Protein 8Q5O (pdb70)

B-factor: mean 135.82, std 22.59, range [65.18, 214.99]

Foldseek 3Di:
DPVCCVVPDPVRVVVVVVVVVVCCVVVCAPDPDPSQFSNQVVCVCVPQPWDADPCCPLAAGTAGPVRWGEHEEEEDLPDDFAKDPFRAPLVVVRGQWYKYFYANVHHTDWIKIAGSVVDVVAWDADPVVRTTIGTPDPDVVPDPNMDTD/DPPCCVVDDDVVVVVVVQVVVVVCVVVVCAVDSPDSLQSVQVSVCCVPQPWAADPPCPLQFGIAHPVGFTEHEWEEEAEVVNWQKTDFSLDCVVPSGAWYKYFYHYPVRDTPDIKTGGNVLCVVAWDADPVSNTIMHTDDPPSVVDPRMDD

Radius of gyration: 20.57 Å; Cα contacts (8 Å, |Δi|>4): 523; chains: 2; bounding box: 53×51×32 Å

InterPro domains:
  IPR054267 Domain of unknown function DUF6998 [PF22522] (44-143)

Organism: Escherichia coli (NCBI:txid562)

Secondary structure (DSSP, 8-state):
--GGGGTS-TTT--HHHHHHHHHHHTTS-SSSS-HHHHHHHHHHHHHHT-EE-S--TTS-SEE-TTS-EEE--EE-------BPPPB-SGGG---SEEEEEEE----EEEEEEEEHHHHHTT-EEETTTTEEE-B-SSGGGG-TTSEE-/-TTGGGGS-HHHHHHHHHHHHHHHHHTTS-SSSS-HHHHHHHHHHHHHHTEEE-S-TTSS--EEESSS-EEEEEEEE-------BPPPBSS-TT---SEEEEEEE-TTS-EEEEEEEEHHHHHTT-EEETTTTEEE-B-SSHHHH-TT-B-

Nearest PDB structures (foldseek):
  8q5o-assembly1_A  TM=1.007E+00  e=9.939E-33  Escherichia coli
  8q5o-assembly1_B  TM=9.758E-01  e=3.228E-24  Escherichia coli
  8rpx-assembly2_C  TM=9.194E-01  e=4.055E-14  Nitrolancea hollandica
  8rpx-assembly2_D  TM=9.164E-01  e=3.680E-13  Nitrolancea hollandica
  8q5n-assembly1_B  TM=8.910E-01  e=2.368E-13  Nitrolancea hollandica

Structure (mmCIF, N/CA/C/O backbone):
data_8Q5O
#
_entry.id   8Q5O
#
_cell.length_a   95.995
_cell.length_b   95.995
_cell.length_c   96.307
_cell.angle_alpha   90.000
_cell.angle_beta   90.000
_cell.angle_gamma   120.000
#
_symmetry.space_group_name_H-M   'P 32 2 1'
#
loop_
_entity.id
_entity.type
_entity.pdbx_description
1 polymer 'Restriction endonuclease (Eco15I)'
2 polymer "DNA (5'-D(*CP*TP*GP*(5CM)P*TP*GP*(5CM)P*TP*C)-3')"
3 polymer "DNA (5'-D(*GP*AP*GP*(5CM)P*AP*GP*(5CM)P*AP*G)-3')"
4 non-polymer 'CALCIUM ION'
5 water water
#
loop_
_atom_site.group_PDB
_atom_site.id
_atom_site.type_symbol
_atom_site.label_atom_id
_atom_site.label_alt_id
_atom_site.label_comp_id
_atom_site.label_asym_id
_atom_site.label_entity_id
_atom_site.label_seq_id
_atom_site.pdbx_PDB_ins_code
_atom_site.Cartn_x
_atom_site.Cartn_y
_atom_site.Cartn_z
_atom_site.occupancy
_atom_site.B_iso_or_equiv
_atom_site.auth_seq_id
_atom_site.auth_comp_id
_atom_site.auth_asym_id
_atom_site.auth_atom_id
_atom_site.pdbx_PDB_model_num
ATOM 1 N N . SER A 1 3 ? -31.511 42.842 10.819 1.000 199.087 8 SER A N 1
ATOM 2 C CA . SER A 1 3 ? -32.623 43.093 11.780 1.000 193.931 8 SER A CA 1
ATOM 3 C C . SER A 1 3 ? -33.967 42.952 11.065 1.000 194.370 8 SER A C 1
ATOM 4 O O . SER A 1 3 ? -34.177 43.529 9.993 1.000 196.494 8 SER A O 1
ATOM 7 N N . TYR A 1 4 ? -34.860 42.165 11.678 0.000 109.380 9 TYR A N 1
ATOM 8 C CA . TYR A 1 4 ? -36.166 41.888 11.104 0.000 104.660 9 TYR A CA 1
ATOM 9 C C . TYR A 1 4 ? -37.248 42.711 11.799 1.000 164.862 9 TYR A C 1
ATOM 10 O O . TYR A 1 4 ? -38.418 42.347 11.735 1.000 154.583 9 TYR A O 1
ATOM 12 N N . ASP A 1 5 ? -36.859 43.810 12.479 1.000 167.133 10 ASP A N 1
ATOM 13 C CA . ASP A 1 5 ? -37.789 44.572 13.300 1.000 163.640 10 ASP A CA 1
ATOM 14 C C . ASP A 1 5 ? -38.485 45.664 12.477 1.000 163.020 10 ASP A C 1
ATOM 15 O O . ASP A 1 5 ? -39.389 46.336 12.969 1.000 167.600 10 ASP A O 1
ATOM 20 N N . TRP A 1 6 ? -38.076 45.857 11.223 1.000 166.699 11 TRP A N 1
ATOM 21 C CA . TRP A 1 6 ? -38.713 46.825 10.334 1.000 167.798 11 TRP A CA 1
ATOM 22 C C . TRP A 1 6 ? -40.076 46.344 9.830 1.000 154.249 11 TRP A C 1
ATOM 23 O O . TRP A 1 6 ? -40.838 47.127 9.282 1.000 148.580 11 TRP A O 1
ATOM 34 N N . LEU A 1 7 ? -40.383 45.058 9.986 1.000 146.884 12 LEU A N 1
ATOM 35 C CA . LEU A 1 7 ? -41.647 44.522 9.506 1.000 147.423 12 LEU A CA 1
ATOM 36 C C . LEU A 1 7 ? -42.819 44.813 10.449 1.000 151.294 12 LEU A C 1
ATOM 37 O O . LEU A 1 7 ? -43.951 44.496 10.091 1.000 155.086 12 LEU A O 1
ATOM 42 N N . ASN A 1 8 ? -42.573 45.356 11.652 1.000 153.145 13 ASN A N 1
ATOM 43 C CA . ASN A 1 8 ? -43.655 45.843 12.495 1.000 153.566 13 ASN A CA 1
ATOM 44 C C . ASN A 1 8 ? -44.321 47.064 11.870 1.000 150.018 13 ASN A C 1
ATOM 45 O O . ASN A 1 8 ? -45.453 47.382 12.22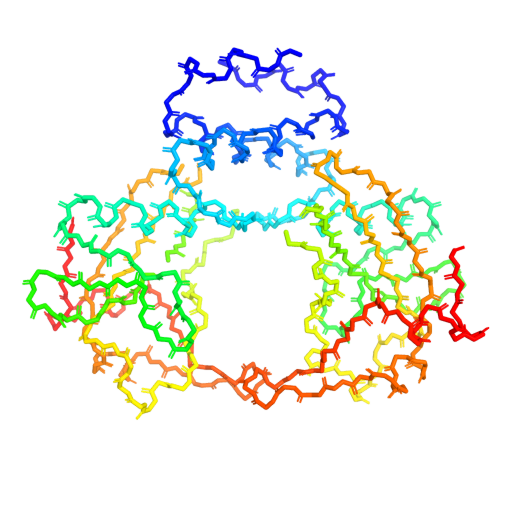5 1.000 150.274 13 ASN A O 1
ATOM 50 N N . ALA A 1 9 ? -43.608 47.751 10.966 1.000 152.029 14 ALA A N 1
ATOM 51 C CA . ALA A 1 9 ? -44.113 48.955 10.324 1.000 149.028 14 ALA A CA 1
ATOM 52 C C . ALA A 1 9 ? -45.107 48.595 9.225 1.000 149.305 14 ALA A C 1
ATOM 53 O O . ALA A 1 9 ? -46.083 49.313 9.014 1.000 149.936 14 ALA A O 1
ATOM 55 N N . LEU A 1 10 ? -44.870 47.478 8.528 1.000 150.747 15 LEU A N 1
ATOM 56 C CA . LEU A 1 10 ? -45.795 47.038 7.494 1.000 151.983 15 LEU A CA 1
ATOM 57 C C . LEU A 1 10 ? -47.053 46.485 8.156 1.000 145.199 15 LEU A C 1
ATOM 58 O O . LEU A 1 10 ? -46.985 45.820 9.178 1.000 155.984 15 LEU A O 1
ATOM 63 N N . ASN A 1 11 ? -48.173 46.718 7.483 1.000 138.445 16 ASN A N 1
ATOM 64 C CA . ASN A 1 11 ? -49.457 46.198 7.989 1.000 135.538 16 ASN A CA 1
ATOM 65 C C . ASN A 1 11 ? -49.606 44.730 7.598 1.000 138.324 16 ASN A C 1
ATOM 66 O O . ASN A 1 11 ? -48.658 44.164 7.027 1.000 134.741 16 ASN A O 1
ATOM 71 N N . ASN A 1 12 ? -50.772 44.164 7.870 1.000 131.191 17 ASN A N 1
ATOM 72 C CA . ASN A 1 12 ? -51.052 42.766 7.587 1.000 136.165 17 ASN A CA 1
ATOM 73 C C . ASN A 1 12 ? -51.007 42.502 6.081 1.000 132.844 17 ASN A C 1
ATOM 74 O O . ASN A 1 12 ? -50.407 41.515 5.668 1.000 130.678 17 ASN A O 1
ATOM 79 N N . LEU A 1 13 ? -51.633 43.373 5.272 1.000 136.229 18 LEU A N 1
ATOM 80 C CA . LEU A 1 13 ? -51.639 43.195 3.819 1.000 134.525 18 LEU A CA 1
ATOM 81 C C . LEU A 1 13 ? -50.221 43.188 3.259 1.000 132.738 18 LEU A C 1
ATOM 82 O O . LEU A 1 13 ? -49.880 42.331 2.441 1.000 133.573 18 LEU A O 1
ATOM 87 N N . GLU A 1 14 ? -49.413 44.157 3.701 1.000 132.878 19 GLU A N 1
ATOM 88 C CA . GLU A 1 14 ? -48.076 44.325 3.160 1.000 135.619 19 GLU A CA 1
ATOM 89 C C . GLU A 1 14 ? -47.181 43.155 3.564 1.000 136.531 19 GLU A C 1
ATOM 90 O O . GLU A 1 14 ? -46.343 42.725 2.767 1.000 149.782 19 GLU A O 1
ATOM 96 N N . LEU A 1 15 ? -47.366 42.636 4.786 1.000 129.410 20 LEU A N 1
ATOM 97 C CA . LEU A 1 15 ? -46.576 41.513 5.259 1.000 125.717 20 LEU A CA 1
ATOM 98 C C . LEU A 1 15 ? -46.890 40.286 4.408 1.000 123.013 20 LEU A C 1
ATOM 99 O O . LEU A 1 15 ? -45.983 39.590 3.960 1.000 125.570 20 LEU A O 1
ATOM 104 N N . SER A 1 17 ? -48.228 40.234 1.392 1.000 123.290 22 SER A N 1
ATOM 105 C CA . SER A 1 17 ? -47.865 40.473 0.004 1.000 124.078 22 SER A CA 1
ATOM 106 C C . SER A 1 17 ? -46.368 40.246 -0.178 1.000 128.934 22 SER A C 1
ATOM 107 O O . SER A 1 17 ? -45.945 39.632 -1.146 1.000 133.316 22 SER A O 1
ATOM 110 N N . LEU A 1 18 ? -45.570 40.576 0.828 1.000 135.911 23 LEU A N 1
ATOM 111 C CA . LEU A 1 18 ? -44.100 40.400 0.705 1.000 133.626 23 LEU A CA 1
ATOM 112 C C . LEU A 1 18 ? -43.734 38.911 0.725 1.000 130.919 23 LEU A C 1
ATOM 113 O O . LEU A 1 18 ? -42.716 38.547 0.111 1.000 125.254 23 LEU A O 1
ATOM 118 N N . HIS A 1 19 ? -44.526 38.099 1.428 1.000 132.487 24 HIS A N 1
ATOM 119 C CA . HIS A 1 19 ? -44.250 36.640 1.539 1.000 130.045 24 HIS A CA 1
ATOM 120 C C . HIS A 1 19 ? -44.541 36.019 0.180 1.000 124.334 24 HIS A C 1
ATOM 121 O O . HIS A 1 19 ? -43.810 35.110 -0.239 1.000 120.339 24 HIS A O 1
ATOM 128 N N . SER A 1 20 ? -45.592 36.505 -0.474 1.000 125.627 25 SER A N 1
ATOM 129 C CA . SER A 1 20 ? -45.893 36.047 -1.852 1.000 122.813 25 SER A CA 1
ATOM 130 C C . SER A 1 20 ? -44.707 36.410 -2.738 1.000 120.002 25 SER A C 1
ATOM 131 O O . SER A 1 20 ? -44.322 35.581 -3.555 1.000 118.621 25 SER A O 1
ATOM 134 N N . GLU A 1 21 ? -44.176 37.622 -2.584 1.000 126.020 26 GLU A N 1
ATOM 135 C CA . GLU A 1 21 ? -43.059 38.079 -3.448 1.000 129.453 26 GLU A CA 1
ATOM 136 C C . GLU A 1 21 ? -41.844 37.178 -3.214 1.000 136.106 26 GLU A C 1
ATOM 137 O O . GLU A 1 21 ? -41.124 36.893 -4.176 1.000 152.908 26 GLU A O 1
ATOM 143 N N . ILE A 1 22 ? -41.623 36.751 -1.976 1.000 132.387 27 ILE A N 1
ATOM 144 C CA . ILE A 1 22 ? -40.406 35.951 -1.701 1.000 134.859 27 ILE A CA 1
ATOM 145 C C . ILE A 1 22 ? -40.589 34.610 -2.398 1.000 127.227 27 ILE A C 1
ATOM 146 O O . ILE A 1 22 ? -39.608 34.078 -2.902 1.000 122.171 27 ILE A O 1
ATOM 148 N N . LEU A 1 23 ? -41.815 34.097 -2.374 1.000 130.064 28 LEU A N 1
ATOM 149 C CA . LEU A 1 23 ? -42.103 32.802 -3.034 1.000 125.988 28 LEU A CA 1
ATOM 150 C C . LEU A 1 23 ? -41.829 32.995 -4.523 1.000 125.770 28 LEU A C 1
ATOM 151 O O . LEU A 1 23 ? -41.175 32.121 -5.114 1.000 124.901 28 LEU A O 1
ATOM 156 N N . THR A 1 24 ? -42.260 34.132 -5.074 1.000 132.434 29 THR A N 1
ATOM 157 C CA . THR A 1 24 ? -42.019 34.437 -6.507 1.000 132.761 29 THR A CA 1
ATOM 158 C C . THR A 1 24 ? -40.516 34.378 -6.785 1.000 131.878 29 THR A C 1
ATOM 159 O O . THR A 1 24 ? -40.123 33.720 -7.7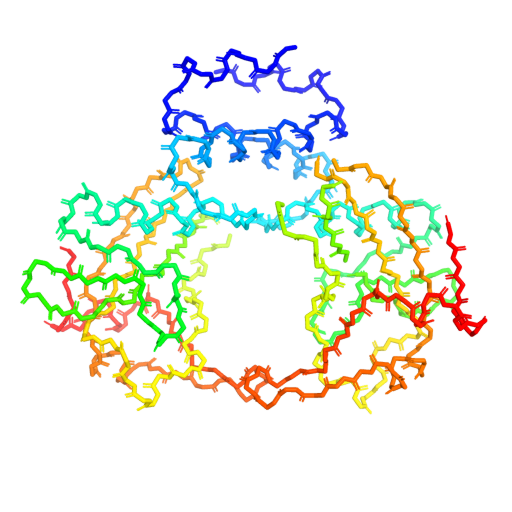59 1.000 123.445 29 THR A O 1
ATOM 163 N N . GLN A 1 25 ? -39.710 35.016 -5.936 1.000 135.278 30 GLN A N 1
ATOM 164 C CA . GLN A 1 25 ? -38.240 35.031 -6.139 1.000 132.844 30 GLN A CA 1
ATOM 165 C C . GLN A 1 25 ? -37.704 33.600 -6.082 1.000 126.895 30 GLN A C 1
ATOM 166 O O . GLN A 1 25 ? -36.965 33.208 -6.997 1.000 129.855 30 GLN A O 1
ATOM 172 N N . LEU A 1 26 ? -38.073 32.851 -5.048 1.000 127.195 31 LEU A N 1
ATOM 173 C CA . LEU A 1 26 ? -37.512 31.490 -4.883 1.000 124.656 31 LEU A CA 1
ATOM 174 C C . LEU A 1 26 ? -37.910 30.652 -6.094 1.000 122.143 31 LEU A C 1
ATOM 175 O O . LEU A 1 26 ? -37.075 29.864 -6.556 1.000 118.723 31 LEU A O 1
ATOM 180 N N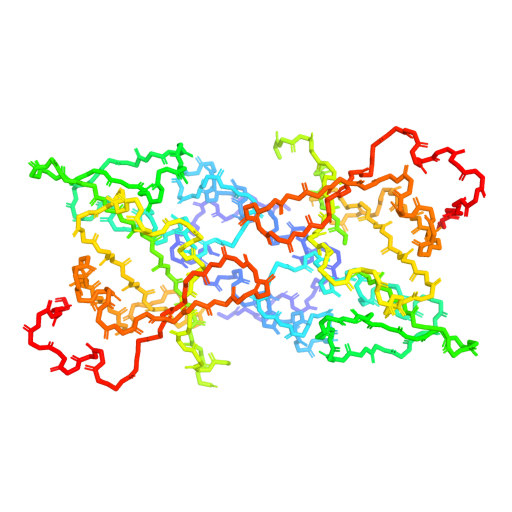 . ARG A 1 27 ? -39.157 30.787 -6.541 1.000 118.173 32 ARG A N 1
ATOM 181 C CA . ARG A 1 27 ? -39.585 30.073 -7.725 1.000 118.494 32 ARG A CA 1
ATOM 182 C C . ARG A 1 27 ? -38.683 30.458 -8.895 1.000 117.947 32 ARG A C 1
ATOM 183 O O . ARG A 1 27 ? -38.119 29.591 -9.557 1.000 118.094 32 ARG A O 1
ATOM 185 N N . SER A 1 28 ? -38.525 31.761 -9.128 1.000 117.751 33 SER A N 1
ATOM 186 C CA . SER A 1 28 ? -37.801 32.240 -10.295 1.000 120.337 33 SER A CA 1
ATOM 187 C C . SER A 1 28 ? -36.331 31.839 -10.234 1.000 124.111 33 SER A C 1
ATOM 188 O O . SER A 1 28 ? -35.655 31.829 -11.276 1.000 119.761 33 SER A O 1
ATOM 191 N N . ARG A 1 29 ? -35.842 31.511 -9.033 1.000 122.814 34 ARG A N 1
ATOM 192 C CA . ARG A 1 29 ? -34.459 31.071 -8.883 1.000 122.550 34 ARG A CA 1
ATOM 193 C C . ARG A 1 29 ? -34.346 29.554 -9.071 1.000 119.990 34 ARG A C 1
ATOM 194 O O . ARG A 1 29 ? -33.247 29.032 -9.061 1.000 119.283 34 ARG A O 1
ATOM 202 N N . GLY A 1 30 ? -35.466 28.828 -9.154 1.000 122.065 35 GLY A N 1
ATOM 203 C CA . GLY A 1 30 ? -35.423 27.375 -9.230 1.000 124.436 35 GLY A CA 1
ATOM 204 C C . GLY A 1 30 ? -35.572 26.644 -7.885 1.000 123.745 35 GLY A C 1
ATOM 205 O O . GLY A 1 30 ? -35.624 25.421 -7.854 1.000 124.383 35 GLY A O 1
ATOM 206 N N . VAL A 1 31 ? -35.656 27.359 -6.774 1.000 128.748 36 VAL A N 1
ATOM 207 C CA . VAL A 1 31 ? -35.580 26.716 -5.464 1.000 133.744 36 VAL A CA 1
ATOM 208 C C . VAL A 1 31 ? -36.868 25.959 -5.167 1.000 130.768 36 VAL A C 1
ATOM 209 O O . VAL A 1 31 ? -36.829 24.832 -4.673 1.000 125.258 36 VAL A O 1
ATOM 213 N N . ILE A 1 32 ? -38.003 26.571 -5.533 1.000 129.036 37 ILE A N 1
ATOM 214 C CA . ILE A 1 32 ? -39.310 25.960 -5.327 1.000 119.808 37 ILE A CA 1
ATOM 215 C C . ILE A 1 32 ? -40.039 25.924 -6.661 1.000 120.923 37 ILE A C 1
ATOM 216 O O . ILE A 1 32 ? -39.902 26.850 -7.452 1.000 127.638 37 ILE A O 1
ATOM 221 N N . ARG A 1 33 ? -40.846 24.881 -6.885 1.000 123.064 38 ARG A N 1
ATOM 222 C CA . ARG A 1 33 ? -41.714 24.790 -8.047 1.000 122.418 38 ARG A CA 1
ATOM 223 C C . ARG A 1 33 ? -43.094 25.330 -7.696 1.000 119.975 38 ARG A C 1
ATOM 224 O O . ARG A 1 33 ? -43.566 26.300 -8.254 1.000 129.453 38 ARG A O 1
ATOM 232 N N . THR A 1 34 ? -43.719 24.734 -6.693 1.000 118.738 39 THR A N 1
ATOM 233 C CA . THR A 1 34 ? -45.107 24.991 -6.347 1.000 112.877 39 THR A CA 1
ATOM 234 C C . THR A 1 34 ? -45.211 26.146 -5.353 1.000 116.957 39 THR A C 1
ATOM 235 O O . THR A 1 34 ? -44.250 26.479 -4.655 1.000 122.311 39 THR A O 1
ATOM 239 N N . LYS A 1 35 ? -46.440 26.662 -5.211 1.000 117.792 40 LYS A N 1
ATOM 240 C CA . LYS A 1 35 ? -46.805 27.689 -4.247 1.000 112.623 40 LYS A CA 1
ATOM 241 C C . LYS A 1 35 ? -47.247 27.081 -2.903 1.000 121.161 40 LYS A C 1
ATOM 242 O O . LYS A 1 35 ? -48.157 27.565 -2.218 1.000 115.462 40 LYS A O 1
ATOM 244 N N . ASN A 1 36 ? -46.539 26.041 -2.490 1.000 117.020 41 ASN A N 1
ATOM 245 C CA . ASN A 1 36 ? -46.896 25.270 -1.319 1.000 112.550 41 ASN A CA 1
ATOM 246 C C . ASN A 1 36 ? -46.058 25.765 -0.152 1.000 125.032 41 ASN A C 1
ATOM 247 O O . ASN A 1 36 ? -45.521 26.885 -0.185 1.000 123.965 41 ASN A O 1
ATOM 252 N N . ASN A 1 37 ? -45.964 24.922 0.889 1.000 125.031 42 ASN A N 1
ATOM 253 C CA . ASN A 1 37 ? -45.065 25.186 1.999 1.000 122.925 42 ASN A CA 1
ATOM 254 C C . ASN A 1 37 ? -43.631 25.151 1.483 1.000 114.368 42 ASN A C 1
ATOM 255 O O . ASN A 1 37 ? -43.201 24.120 1.007 1.000 113.108 42 ASN A O 1
ATOM 257 N N . PRO A 1 38 ? -42.860 26.256 1.605 1.000 112.839 43 PRO A N 1
ATOM 258 C CA . PRO A 1 38 ? -41.537 26.344 1.012 1.000 115.928 43 PRO A CA 1
ATOM 259 C C . PRO A 1 38 ? -40.514 25.327 1.506 1.000 125.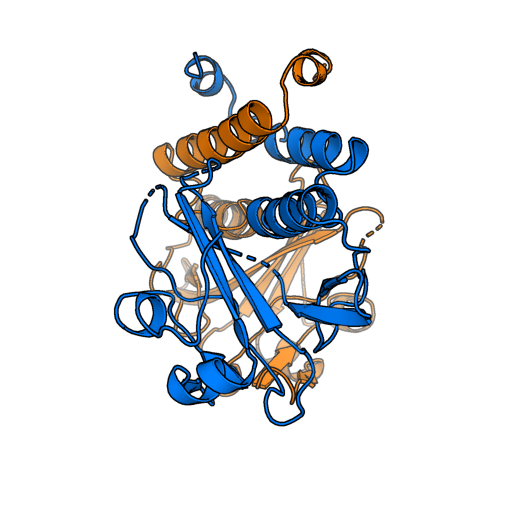732 43 PRO A C 1
ATOM 260 O O . PRO A 1 38 ? -39.563 25.060 0.768 1.000 128.630 43 PRO A O 1
ATOM 264 N N . VAL A 1 39 ? -40.718 24.743 2.707 1.000 117.747 44 VAL A N 1
ATOM 265 C CA . VAL A 1 39 ? -39.821 23.716 3.224 1.000 118.810 44 VAL A CA 1
ATOM 266 C C . VAL A 1 39 ? -39.788 22.485 2.289 1.000 116.763 44 VAL A C 1
ATOM 267 O O . VAL A 1 39 ? -38.750 21.861 2.101 1.000 114.498 44 VAL A O 1
ATOM 271 N N . GLY A 1 40 ? -40.936 22.063 1.762 1.000 111.206 45 GLY A N 1
ATOM 272 C CA . GLY A 1 40 ? -41.014 20.795 1.042 1.000 115.175 45 GLY A CA 1
ATOM 273 C C . GLY A 1 40 ? -40.215 20.802 -0.266 1.000 110.384 45 GLY A C 1
ATOM 274 O O . GLY A 1 40 ? -39.470 19.861 -0.561 1.000 105.417 45 GLY A O 1
ATOM 275 N N . ASP A 1 41 ? -40.345 21.893 -1.025 1.000 109.368 46 ASP A N 1
ATOM 276 C CA . ASP A 1 41 ? -39.642 22.013 -2.329 1.000 112.850 46 ASP A CA 1
ATOM 277 C C . ASP A 1 41 ? -38.160 22.304 -2.093 1.000 117.705 46 ASP A C 1
ATOM 278 O O . ASP A 1 41 ? -37.342 21.800 -2.865 1.000 114.581 46 ASP A O 1
ATOM 283 N N . TYR A 1 42 ? -37.842 23.055 -1.043 1.000 116.966 47 TYR A N 1
ATOM 284 C CA . TYR A 1 42 ? -36.436 23.297 -0.769 1.000 121.487 47 TYR A CA 1
ATOM 285 C C . TYR A 1 42 ? -35.734 21.991 -0.403 1.000 126.876 47 TYR A C 1
ATOM 286 O O . TYR A 1 42 ? -34.568 21.783 -0.758 1.000 128.904 47 TYR A O 1
ATOM 295 N N . ALA A 1 43 ? -36.455 21.092 0.271 1.000 126.756 48 ALA A N 1
ATOM 296 C CA . ALA A 1 43 ? -35.898 19.783 0.578 1.000 133.898 48 ALA A CA 1
ATOM 297 C C . ALA A 1 43 ? -35.552 19.040 -0.722 1.000 126.328 48 ALA A C 1
ATOM 298 O O . ALA A 1 43 ? -34.430 18.589 -0.910 1.000 128.802 48 ALA A O 1
ATOM 300 N N . GLU A 1 44 ? -36.524 18.891 -1.616 1.000 130.474 49 GLU A N 1
ATOM 301 C CA . GLU A 1 44 ? -36.273 18.337 -2.951 1.000 134.785 49 GLU A CA 1
ATOM 302 C C . GLU A 1 44 ? -35.077 19.020 -3.615 1.000 128.410 49 GLU A C 1
ATOM 303 O O . GLU A 1 44 ? -34.231 18.344 -4.184 1.000 142.173 49 GLU A O 1
ATOM 309 N N . TRP A 1 45 ? -35.017 20.348 -3.542 1.000 124.431 50 TRP A N 1
ATOM 310 C CA . TRP A 1 45 ? -33.976 21.137 -4.187 1.000 128.709 50 TRP A CA 1
ATOM 311 C C . TRP A 1 45 ? -32.605 20.794 -3.610 1.000 138.101 50 TRP A C 1
ATOM 312 O O . TRP A 1 45 ? -31.671 20.540 -4.367 1.000 147.312 50 TRP A O 1
ATOM 323 N N . LEU A 1 46 ? -32.492 20.726 -2.280 1.000 129.527 51 LEU A N 1
ATOM 324 C CA . LEU A 1 46 ? -31.207 20.463 -1.664 1.000 130.947 51 LEU A CA 1
ATOM 325 C C . LEU A 1 46 ? -30.765 19.035 -1.962 1.000 130.652 51 LEU A C 1
ATOM 326 O O . LEU A 1 46 ? -29.625 18.824 -2.367 1.000 135.638 51 LEU A O 1
ATOM 328 N N . VAL A 1 47 ? -31.661 18.052 -1.772 1.000 130.932 52 VAL A N 1
ATOM 329 C CA . VAL A 1 47 ? -31.298 16.657 -1.973 1.000 129.326 52 VAL A CA 1
ATOM 330 C C . VAL A 1 47 ? -30.910 16.420 -3.442 1.000 131.308 52 VAL A C 1
ATOM 331 O O . VAL A 1 47 ? -30.004 15.645 -3.733 1.000 128.093 52 VAL A O 1
ATOM 335 N N . SER A 1 48 ? -31.616 17.064 -4.379 1.000 125.460 53 SER A N 1
ATOM 336 C CA . SER A 1 48 ? -31.421 16.818 -5.799 1.000 128.752 53 SER A CA 1
ATOM 337 C C . SER A 1 48 ? -30.025 17.253 -6.237 1.000 130.575 53 SER A C 1
ATOM 338 O O . SER A 1 48 ? -29.257 16.448 -6.749 1.000 138.585 53 SER A O 1
ATOM 341 N N . ASN A 1 49 ? -29.671 18.502 -5.941 1.000 133.596 54 ASN A N 1
ATOM 342 C CA . ASN A 1 49 ? -28.380 19.040 -6.337 1.000 143.658 54 ASN A CA 1
ATOM 343 C C . ASN A 1 49 ? -27.232 18.358 -5.589 1.000 155.838 54 ASN A C 1
ATOM 344 O O . ASN A 1 49 ? -26.147 18.197 -6.149 1.000 175.374 54 ASN A O 1
ATOM 349 N N . ALA A 1 50 ? -27.456 17.963 -4.328 1.000 155.539 55 ALA A N 1
ATOM 350 C CA . ALA A 1 50 ? -26.367 17.474 -3.491 1.000 159.741 55 ALA A CA 1
ATOM 351 C C . ALA A 1 50 ? -25.830 16.145 -4.028 1.000 153.823 55 ALA A C 1
ATOM 352 O O . ALA A 1 50 ? -24.667 16.062 -4.428 1.000 153.952 55 ALA A O 1
ATOM 354 N N . LEU A 1 51 ? -26.679 15.110 -4.060 1.000 145.291 56 LEU A N 1
ATOM 355 C CA . LEU A 1 51 ? -26.227 13.773 -4.413 1.000 145.320 56 LEU A CA 1
ATOM 356 C C . LEU A 1 51 ? -26.620 13.404 -5.844 1.000 141.935 56 LEU A C 1
ATOM 357 O O . LEU A 1 51 ? -26.603 12.234 -6.211 1.000 141.912 56 LEU A O 1
ATOM 362 N N . GLY A 1 52 ? -26.900 14.420 -6.666 1.000 142.008 57 GLY A N 1
ATOM 363 C CA . GLY A 1 52 ? -27.035 14.234 -8.098 1.000 143.764 57 GLY A CA 1
ATOM 364 C C . GLY A 1 52 ? -28.266 13.395 -8.430 1.000 145.242 57 GLY A C 1
ATOM 365 O O . GLY A 1 52 ? -28.182 12.187 -8.672 1.000 144.706 57 GLY A O 1
ATOM 366 N N . MET A 1 53 ? -29.424 14.062 -8.438 1.000 146.197 58 MET A N 1
ATOM 367 C CA . MET A 1 53 ? -30.685 13.375 -8.645 1.000 143.028 58 MET A CA 1
ATOM 368 C C . MET A 1 53 ? -31.528 14.204 -9.596 1.000 134.239 58 MET A C 1
ATOM 369 O O . MET A 1 53 ? -31.569 15.425 -9.486 1.000 131.135 58 MET A O 1
ATOM 374 N N . THR A 1 54 ? -32.182 13.505 -10.526 1.000 128.014 59 THR A N 1
ATOM 375 C CA . THR A 1 54 ? -33.099 14.162 -11.435 1.000 124.950 59 THR A CA 1
ATOM 376 C C . THR A 1 54 ? -34.459 14.138 -10.744 1.000 121.626 59 THR A C 1
ATOM 377 O O . THR A 1 54 ? -35.032 13.086 -10.481 1.000 119.662 59 THR A O 1
ATOM 379 N N . LEU A 1 55 ? -34.979 15.326 -10.466 1.000 115.490 60 LEU A N 1
ATOM 380 C CA . LEU A 1 55 ? -36.265 15.446 -9.829 1.000 123.833 60 LEU A CA 1
ATOM 381 C C . LEU A 1 55 ? -37.372 14.876 -10.701 1.000 132.740 60 LEU A C 1
ATOM 382 O O . LEU A 1 55 ? -37.263 14.815 -11.929 1.000 144.052 60 LEU A O 1
ATOM 387 N N . LEU A 1 56 ? -38.515 14.577 -10.084 1.000 139.048 61 LEU A N 1
ATOM 388 C CA . LEU A 1 56 ? -39.690 14.106 -10.862 1.000 141.321 61 LEU A CA 1
ATOM 389 C C . LEU A 1 56 ? -40.891 14.986 -10.496 1.000 148.215 61 LEU A C 1
ATOM 390 O O . LEU A 1 56 ? -41.334 14.909 -9.342 1.000 164.821 61 LEU A O 1
ATOM 395 N N . SER A 1 57 ? -41.385 15.804 -11.430 1.000 148.754 62 SER A N 1
ATOM 396 C CA . SER A 1 57 ? -42.515 16.718 -11.124 1.000 149.065 62 SER A CA 1
ATOM 397 C C . SER A 1 57 ? -43.748 15.883 -10.794 1.000 158.248 62 SER A C 1
ATOM 398 O O . SER A 1 57 ? -44.656 16.405 -10.119 1.000 139.216 62 SER A O 1
ATOM 401 N N . ASN A 1 58 ? -43.769 14.637 -11.269 1.000 167.058 63 ASN A N 1
ATOM 402 C CA . ASN A 1 58 ? -44.950 13.758 -11.060 1.000 169.345 63 ASN A CA 1
ATOM 403 C C . ASN A 1 58 ? -44.802 12.959 -9.760 1.000 160.279 63 ASN A C 1
ATOM 404 O O . ASN A 1 58 ? -44.710 11.722 -9.837 1.000 161.828 63 ASN A O 1
ATOM 406 N N . SER A 1 59 ? -44.826 13.637 -8.611 1.000 150.230 64 SER A N 1
ATOM 407 C CA . SER A 1 59 ? -44.754 12.939 -7.301 1.000 135.548 64 SER A CA 1
ATOM 408 C C . SER A 1 59 ? -46.034 12.118 -7.127 1.000 139.946 64 SER A C 1
ATOM 409 O O . SER A 1 59 ? -46.191 11.483 -6.072 1.000 138.011 64 SER A O 1
ATOM 412 N N . SER A 1 60 ? -46.905 12.132 -8.138 1.000 143.471 65 SER A N 1
ATOM 413 C CA . SER A 1 60 ? -48.197 11.402 -8.064 1.000 152.146 65 SER A CA 1
ATOM 414 C C . SER A 1 60 ? -48.000 10.010 -7.455 1.000 159.649 65 SER A C 1
ATOM 415 O O . SER A 1 60 ? -47.314 9.182 -8.082 1.000 160.465 65 SER A O 1
ATOM 418 N N . ALA A 1 61 ? -48.595 9.770 -6.285 1.000 171.141 66 ALA A N 1
ATOM 419 C CA . ALA A 1 61 ? -48.504 8.448 -5.627 1.000 177.275 66 ALA A CA 1
ATOM 420 C C . ALA A 1 61 ? -47.217 7.765 -6.080 1.000 178.814 66 ALA A C 1
ATOM 421 O O . ALA A 1 61 ? -47.292 6.645 -6.611 1.000 193.872 66 ALA A O 1
ATOM 423 N N . GLY A 1 62 ? -46.089 8.435 -5.881 1.000 158.355 67 GLY A N 1
ATOM 424 C CA . GLY A 1 62 ? -44.798 7.852 -6.271 1.000 153.334 67 GLY A CA 1
ATOM 425 C C . GLY A 1 62 ? -43.660 8.644 -5.672 1.000 143.243 67 GLY A C 1
ATOM 426 O O . GLY A 1 62 ? -43.929 9.511 -4.824 1.000 147.114 67 GLY A O 1
ATOM 427 N N . ALA A 1 63 ? -42.439 8.376 -6.121 1.000 133.299 68 ALA A N 1
ATOM 428 C CA . ALA A 1 63 ? -41.262 9.058 -5.552 1.000 132.498 68 ALA A CA 1
ATOM 429 C C . ALA A 1 63 ? -41.245 10.522 -5.987 1.000 127.103 68 ALA A C 1
ATOM 430 O O . ALA A 1 63 ? -42.267 11.009 -6.496 1.000 120.218 68 ALA A O 1
ATOM 432 N N . ASP A 1 64 ? -40.118 11.190 -5.769 1.000 125.877 69 ASP A N 1
ATOM 433 C CA . ASP A 1 64 ? -39.980 12.610 -6.168 1.000 122.031 69 ASP A CA 1
ATOM 434 C C . ASP A 1 64 ? -38.640 12.766 -6.883 1.000 124.546 69 ASP A C 1
ATOM 435 O O . ASP A 1 64 ? -38.341 13.884 -7.331 1.000 129.433 69 ASP A O 1
ATOM 440 N N . ALA A 1 65 ? -37.869 11.681 -6.985 1.000 126.584 70 ALA A N 1
ATOM 441 C CA . ALA A 1 65 ? -36.526 11.810 -7.569 1.000 138.171 70 ALA A CA 1
ATOM 442 C C . ALA A 1 65 ? -35.950 10.437 -7.906 1.000 139.361 70 ALA A C 1
ATOM 443 O O . ALA A 1 65 ? -36.480 9.430 -7.432 1.000 144.999 70 ALA A O 1
ATOM 445 N N . ILE A 1 66 ? -34.897 10.424 -8.714 1.000 142.248 71 ILE A N 1
ATOM 446 C CA . ILE A 1 66 ? -34.217 9.154 -9.069 1.000 149.765 71 ILE A CA 1
ATOM 447 C C . ILE A 1 66 ? -32.713 9.363 -8.877 1.000 159.226 71 ILE A C 1
ATOM 448 O O . ILE A 1 66 ? -32.194 10.380 -9.361 1.000 167.903 71 ILE A O 1
ATOM 453 N N . ASP A 1 67 ? -32.049 8.444 -8.181 1.000 157.761 72 ASP A N 1
ATOM 454 C CA . ASP A 1 67 ? -30.592 8.565 -7.928 1.000 154.602 72 ASP A CA 1
ATOM 455 C C . ASP A 1 67 ? -29.851 8.293 -9.240 1.000 154.275 72 ASP A C 1
ATOM 456 O O . ASP A 1 67 ? -30.521 8.202 -10.283 1.000 147.955 72 ASP A O 1
ATOM 461 N N . ALA A 1 68 ? -28.524 8.160 -9.185 1.000 152.520 73 ALA A N 1
ATOM 462 C CA . ALA A 1 68 ? -27.735 7.849 -10.400 1.000 142.713 73 ALA A CA 1
ATOM 463 C C . ALA A 1 68 ? -27.677 6.339 -10.617 1.000 142.408 73 ALA A C 1
ATOM 464 O O . ALA A 1 68 ? -26.995 5.916 -11.555 1.000 155.482 73 ALA A O 1
ATOM 466 N N . ASP A 1 69 ? -28.358 5.565 -9.778 1.000 145.793 74 ASP A N 1
ATOM 467 C CA . ASP A 1 69 ? -28.413 4.096 -9.989 1.000 152.666 74 ASP A CA 1
ATOM 468 C C . ASP A 1 69 ? -29.807 3.713 -10.490 1.000 159.763 74 ASP A C 1
ATOM 469 O O . ASP A 1 69 ? -30.059 2.507 -10.623 1.000 170.776 74 ASP A O 1
ATOM 474 N N . GLY A 1 70 ? -30.670 4.696 -10.761 1.000 156.325 75 GLY A N 1
ATOM 475 C CA . GLY A 1 70 ? -31.998 4.412 -11.345 1.000 150.594 75 GLY A CA 1
ATOM 476 C C . GLY A 1 70 ? -33.050 4.123 -10.297 1.000 145.237 75 GLY A C 1
ATOM 477 O O . GLY A 1 70 ? -34.148 3.670 -10.660 1.000 137.696 75 GLY A O 1
ATOM 478 N N . LEU A 1 71 ? -32.726 4.401 -9.041 1.000 152.869 76 LEU A N 1
ATOM 479 C CA . LEU A 1 71 ? -33.662 4.063 -7.945 1.000 144.922 76 LEU A CA 1
ATOM 480 C C . LEU A 1 71 ? -34.577 5.253 -7.654 1.000 140.734 76 LEU A C 1
ATOM 481 O O . LEU A 1 71 ? -34.070 6.383 -7.595 1.000 142.206 76 LEU A O 1
ATOM 486 N N . LYS A 1 72 ? -35.878 4.993 -7.513 1.000 139.276 77 LYS A N 1
ATOM 487 C CA . LYS A 1 72 ? -36.866 6.054 -7.181 1.000 144.796 77 LYS A CA 1
ATOM 488 C C . LYS A 1 72 ? -36.671 6.515 -5.731 1.000 155.555 77 LYS A C 1
ATOM 489 O O . LYS A 1 72 ? -36.463 5.656 -4.854 1.000 139.871 77 LYS A O 1
ATOM 495 N N . VAL A 1 73 ? -36.744 7.823 -5.494 1.000 151.539 78 VAL A N 1
ATOM 496 C CA . VAL A 1 73 ? -36.535 8.364 -4.125 1.000 146.795 78 VAL A CA 1
ATOM 497 C C . VAL A 1 73 ? -37.743 9.211 -3.730 1.000 142.184 78 VAL A C 1
ATOM 498 O O . VAL A 1 73 ? -38.162 10.052 -4.535 1.000 130.418 78 VAL A O 1
ATOM 502 N N . GLN A 1 74 ? -38.290 8.970 -2.541 1.000 134.233 79 GLN A N 1
ATOM 503 C CA . GLN A 1 74 ? -39.397 9.819 -2.038 1.000 134.174 79 GLN A CA 1
ATOM 504 C C . GLN A 1 74 ? -38.775 10.888 -1.144 1.000 135.924 79 GLN A C 1
ATOM 505 O O . GLN A 1 74 ? -38.049 10.523 -0.211 1.000 149.829 79 GLN A O 1
ATOM 511 N N . ILE A 1 75 ? -39.027 12.156 -1.451 1.000 135.592 80 ILE A N 1
ATOM 512 C CA . ILE A 1 75 ? -38.426 13.254 -0.652 1.000 133.976 80 ILE A CA 1
ATOM 513 C C . ILE A 1 75 ? -39.517 13.851 0.229 1.000 138.193 80 ILE A C 1
ATOM 514 O O . ILE A 1 75 ? -40.540 14.310 -0.326 1.000 148.039 80 ILE A O 1
ATOM 519 N N . ALA A 1 77 ? -39.936 16.177 4.089 1.000 122.362 82 ALA A N 1
ATOM 520 C CA . ALA A 1 77 ? -39.193 16.919 5.126 1.000 126.687 82 ALA A CA 1
ATOM 521 C C . ALA A 1 77 ? -40.142 17.562 6.139 1.000 121.848 82 ALA A C 1
ATOM 522 O O . ALA A 1 77 ? -41.355 17.610 5.879 1.000 129.713 82 ALA A O 1
ATOM 524 N N . ARG A 1 78 ? -39.597 18.025 7.262 1.000 120.384 83 ARG A N 1
ATOM 525 C CA . ARG A 1 78 ? -40.423 18.724 8.278 1.000 124.524 83 ARG A CA 1
ATOM 526 C C . ARG A 1 78 ? -39.547 19.783 8.952 1.000 127.815 83 ARG A C 1
ATOM 527 O O . ARG A 1 78 ? -38.363 19.500 9.199 1.000 134.604 83 ARG A O 1
ATOM 535 N N . ARG A 1 79 ? -40.110 20.952 9.235 1.000 127.295 84 ARG A N 1
ATOM 536 C CA . ARG A 1 79 ? -39.301 22.044 9.827 1.000 133.351 84 ARG A CA 1
ATOM 537 C C . ARG A 1 79 ? -39.717 22.234 11.287 1.000 147.836 84 ARG A C 1
ATOM 538 O O . ARG A 1 79 ? -40.699 22.956 11.528 1.000 159.772 84 ARG A O 1
ATOM 546 N N . VAL A 1 80 ? -39.013 21.585 12.216 1.000 150.744 85 VAL A N 1
ATOM 547 C CA . VAL A 1 80 ? -39.292 21.791 13.666 1.000 158.482 85 VAL A CA 1
ATOM 548 C C . VAL A 1 80 ? -38.327 22.867 14.156 1.000 175.501 85 VAL A C 1
ATOM 549 O O . VAL A 1 80 ? -37.181 22.520 14.477 1.000 181.108 85 VAL A O 1
ATOM 553 N N . THR A 1 81 ? -38.766 24.126 14.171 1.000 182.758 86 THR A N 1
ATOM 554 C CA . THR A 1 81 ? -37.833 25.218 14.550 1.000 179.862 86 THR A CA 1
ATOM 555 C C . THR A 1 81 ? -36.738 24.652 15.460 1.000 193.172 86 THR A C 1
ATOM 556 O O . THR A 1 81 ? -35.583 24.618 14.999 1.000 214.991 86 THR A O 1
ATOM 560 N N . ASP A 1 83 ? -43.426 25.803 16.626 1.000 179.998 88 ASP A N 1
ATOM 561 C CA . ASP A 1 83 ? -43.848 26.163 18.004 1.000 172.216 88 ASP A CA 1
ATOM 562 C C . ASP A 1 83 ? -44.256 24.889 18.751 1.000 176.552 88 ASP A C 1
ATOM 563 O O . ASP A 1 83 ? -44.252 24.909 19.997 1.000 166.791 88 ASP A O 1
ATOM 568 N N . ASN A 1 84 ? -44.594 23.825 18.018 1.000 178.572 89 ASN A N 1
ATOM 569 C CA . ASN A 1 84 ? -44.931 22.528 18.661 1.000 171.177 89 ASN A CA 1
ATOM 570 C C . ASN A 1 84 ? -44.006 21.452 18.089 1.000 169.141 89 ASN A C 1
ATOM 571 O O . ASN A 1 84 ? -44.100 21.187 16.878 1.000 167.147 89 ASN A O 1
ATOM 576 N N . PRO A 1 85 ? -43.122 20.828 18.897 1.000 155.432 90 PRO A N 1
ATOM 577 C CA . PRO A 1 85 ? -42.183 19.830 18.393 1.000 156.425 90 PRO A CA 1
ATOM 578 C C . PRO A 1 85 ? -42.872 18.533 17.950 1.000 159.296 90 PRO A C 1
ATOM 579 O O . PRO A 1 85 ? -43.211 17.746 18.810 1.000 164.319 90 PRO A O 1
ATOM 583 N N . SER A 1 86 ? -43.063 18.347 16.640 1.000 149.345 91 SER A N 1
ATOM 584 C CA . SER A 1 86 ? -43.652 17.091 16.108 1.000 141.606 91 SER A CA 1
ATOM 585 C C . SER A 1 86 ? -42.908 16.719 14.823 1.000 147.790 91 SER A C 1
ATOM 586 O O . SER A 1 86 ? -42.581 17.641 14.066 1.000 131.179 91 SER A O 1
ATOM 589 N N . ARG A 1 87 ? -42.643 15.432 14.597 1.000 143.501 92 ARG A N 1
ATOM 590 C CA . ARG A 1 87 ? -41.830 15.024 13.421 1.000 151.809 92 ARG A CA 1
ATOM 591 C C . ARG A 1 87 ? -42.617 14.062 12.523 1.000 153.796 92 ARG A C 1
ATOM 592 O O . ARG A 1 87 ? -41.975 13.350 11.730 1.000 135.121 92 ARG A O 1
ATOM 600 N N . GLN A 1 88 ? -43.947 14.034 12.652 1.000 145.810 93 GLN A N 1
ATOM 601 C CA . GLN A 1 88 ? -44.765 13.197 11.737 1.000 150.247 93 GLN A CA 1
ATOM 602 C C . GLN A 1 88 ? -44.430 13.604 10.303 1.000 141.757 93 GLN A C 1
ATOM 603 O O . GLN A 1 88 ? -44.492 14.807 10.004 1.000 155.976 93 GLN A O 1
ATOM 609 N N . LEU A 1 89 ? -44.076 12.639 9.458 1.000 130.724 94 LEU A N 1
ATOM 610 C CA . LEU A 1 89 ? -43.751 12.940 8.040 1.000 128.058 94 LEU A CA 1
ATOM 611 C C . LEU A 1 89 ? -45.061 13.082 7.257 1.000 121.825 94 LEU A C 1
ATOM 612 O O . LEU A 1 89 ? -46.092 12.596 7.750 1.000 115.307 94 LEU A O 1
ATOM 617 N N . SER A 1 90 ? -45.013 13.708 6.079 1.000 116.220 95 SER A N 1
ATOM 618 C CA . SER A 1 90 ? -46.233 13.842 5.243 1.000 113.557 95 SER A CA 1
ATOM 619 C C . SER A 1 90 ? -46.836 12.456 4.995 1.000 114.999 95 SER A C 1
ATOM 620 O O . SER A 1 90 ? -46.118 11.461 5.169 1.000 122.583 95 SER A O 1
ATOM 623 N N . ALA A 1 91 ? -48.100 12.397 4.585 1.000 116.519 96 ALA A N 1
ATOM 624 C CA . ALA A 1 91 ? -48.799 11.103 4.420 1.000 123.878 96 ALA A CA 1
ATOM 625 C C . ALA A 1 91 ? -48.147 10.218 3.358 1.000 132.131 96 ALA A C 1
ATOM 626 O O . ALA A 1 91 ? -47.577 10.760 2.396 1.000 139.144 96 ALA A O 1
ATOM 628 N N . LEU A 1 92 ? -48.240 8.901 3.538 1.000 137.894 97 LEU A N 1
ATOM 629 C CA . LEU A 1 92 ? -47.728 7.941 2.530 1.000 127.619 97 LEU A CA 1
ATOM 630 C C . LEU A 1 92 ? -48.924 7.100 2.093 1.000 128.662 97 LEU A C 1
ATOM 631 O O . LEU A 1 92 ? -49.472 6.384 2.939 1.000 133.161 97 LEU A O 1
ATOM 636 N N . ARG A 1 93 ? -49.329 7.212 0.833 1.000 127.985 98 ARG A N 1
ATOM 637 C CA . ARG A 1 93 ? -50.540 6.502 0.361 1.000 130.517 98 ARG A CA 1
ATOM 638 C C . ARG A 1 93 ? -50.145 5.400 -0.626 1.000 142.077 98 ARG A C 1
ATOM 639 O O . ARG A 1 93 ? -49.132 5.570 -1.327 1.000 141.111 98 ARG A O 1
ATOM 647 N N . ASN A 1 94 ? -50.918 4.313 -0.663 1.000 151.954 99 ASN A N 1
ATOM 648 C CA . ASN A 1 94 ? -50.672 3.188 -1.550 1.000 150.996 99 ASN A CA 1
ATOM 649 C C . ASN A 1 94 ? -49.215 2.773 -1.375 1.000 157.954 99 ASN A C 1
ATOM 650 O O . ASN A 1 94 ? -48.401 2.831 -2.294 1.000 156.340 99 ASN A O 1
ATOM 655 N N . TYR A 1 95 ? -48.861 2.345 -0.168 1.000 164.725 100 TYR A N 1
ATOM 656 C CA . TYR A 1 95 ? -47.435 2.002 0.040 1.000 176.271 100 TYR A CA 1
ATOM 657 C C . TYR A 1 95 ? -47.246 0.518 -0.277 1.000 182.779 100 TYR A C 1
ATOM 658 O O . TYR A 1 95 ? -46.111 0.107 -0.560 1.000 188.130 100 TYR A O 1
ATOM 667 N N . GLU A 1 96 ? -48.330 -0.255 -0.251 1.000 178.246 101 GLU A N 1
ATOM 668 C CA . GLU A 1 96 ? -48.206 -1.694 -0.425 1.000 177.340 101 GLU A CA 1
ATOM 669 C C . GLU A 1 96 ? -47.691 -2.032 -1.827 1.000 189.453 101 GLU A C 1
ATOM 670 O O . GLU A 1 96 ? -47.492 -3.209 -2.125 1.000 202.408 101 GLU A O 1
ATOM 676 N N . ALA A 1 97 ? -47.491 -1.021 -2.696 1.000 187.591 102 ALA A N 1
ATOM 677 C CA . ALA A 1 97 ? -47.218 -1.254 -4.110 1.000 178.496 102 ALA A CA 1
ATOM 678 C C . ALA A 1 97 ? -45.735 -1.067 -4.445 1.000 174.748 102 ALA A C 1
ATOM 679 O O . ALA A 1 97 ? -45.330 -1.254 -5.592 1.000 149.716 102 ALA A O 1
ATOM 681 N N . ALA A 1 98 ? -44.921 -0.708 -3.445 1.000 175.466 103 ALA A N 1
ATOM 682 C CA . ALA A 1 98 ? -43.489 -0.537 -3.641 1.000 172.689 103 ALA A CA 1
ATOM 683 C C . ALA A 1 98 ? -43.228 0.513 -4.716 1.000 162.688 103 ALA A C 1
ATOM 684 O O . ALA A 1 98 ? -42.673 0.195 -5.765 1.000 165.606 103 ALA A O 1
ATOM 686 N N . ASP A 1 99 ? -43.632 1.756 -4.435 1.000 150.867 104 ASP A N 1
ATOM 687 C CA . ASP A 1 99 ? -43.539 2.836 -5.406 1.000 150.897 104 ASP A CA 1
ATOM 688 C C . ASP A 1 99 ? -42.253 3.646 -5.256 1.000 144.006 104 ASP A C 1
ATOM 689 O O . ASP A 1 99 ? -42.099 4.669 -5.903 1.000 143.701 104 ASP A O 1
ATOM 694 N N . PHE A 1 100 ? -41.327 3.189 -4.416 1.000 145.258 105 PHE A N 1
ATOM 695 C CA . PHE A 1 100 ? -40.068 3.883 -4.201 1.000 136.828 105 PHE A CA 1
ATOM 696 C C . PHE A 1 100 ? -39.067 2.881 -3.647 1.000 142.050 105 PHE A C 1
ATOM 697 O O . PHE A 1 100 ? -39.435 1.882 -3.035 1.000 146.272 105 PHE A O 1
ATOM 705 N N . ASP A 1 101 ? -37.794 3.146 -3.924 1.000 139.134 106 ASP A N 1
ATOM 706 C CA . ASP A 1 101 ? -36.717 2.242 -3.580 1.000 142.991 106 ASP A CA 1
ATOM 707 C C . ASP A 1 101 ? -36.085 2.644 -2.244 1.000 141.525 106 ASP A C 1
ATOM 708 O O . ASP A 1 101 ? -35.627 1.738 -1.554 1.000 129.781 106 ASP A O 1
ATOM 710 N N . TYR A 1 102 ? -36.012 3.961 -1.945 1.000 138.566 107 TYR A N 1
ATOM 711 C CA . TYR A 1 102 ? -35.656 4.461 -0.617 1.000 150.712 107 TYR A CA 1
ATOM 712 C C . TYR A 1 102 ? -36.206 5.882 -0.416 1.000 155.613 107 TYR A C 1
ATOM 713 O O . TYR A 1 102 ? -36.522 6.573 -1.384 1.000 159.165 107 TYR A O 1
ATOM 722 N N . LEU A 1 103 ? -36.285 6.324 0.854 1.000 148.855 108 LEU A N 1
ATOM 723 C CA . LEU A 1 103 ? -36.849 7.624 1.207 1.000 146.455 108 LEU A CA 1
ATOM 724 C C . LEU A 1 103 ? -35.793 8.473 1.901 1.000 145.068 108 LEU A C 1
ATOM 725 O O . LEU A 1 103 ? -34.962 7.952 2.628 1.000 153.929 108 LEU A O 1
ATOM 730 N N . ILE A 1 104 ? -35.841 9.784 1.667 1.000 144.762 109 ILE A N 1
ATOM 731 C CA . ILE A 1 104 ? -34.962 10.734 2.330 1.000 139.019 109 ILE A CA 1
ATOM 732 C C . ILE A 1 104 ? -35.809 11.742 3.108 1.000 145.359 109 ILE A C 1
ATOM 733 O O . ILE A 1 104 ? -36.599 12.490 2.516 1.000 135.186 109 ILE A O 1
ATOM 738 N N . ALA A 1 105 ? -35.649 11.714 4.444 1.000 137.125 110 ALA A N 1
ATOM 739 C CA . ALA A 1 105 ? -36.408 12.564 5.336 1.000 139.757 110 ALA A CA 1
ATOM 740 C C . ALA A 1 105 ? -35.448 13.500 6.059 1.000 141.554 110 ALA A C 1
ATOM 741 O O . ALA A 1 105 ? -34.433 13.056 6.595 1.000 143.899 110 ALA A O 1
ATOM 743 N N . VAL A 1 106 ? -35.813 14.786 6.105 1.000 138.043 111 VAL A N 1
ATOM 744 C CA . VAL A 1 106 ? -34.920 15.835 6.562 1.000 140.570 111 VAL A CA 1
ATOM 745 C C . VAL A 1 106 ? -35.677 16.744 7.515 1.000 139.539 111 VAL A C 1
ATOM 746 O O . VAL A 1 106 ? -36.850 17.048 7.268 1.000 138.038 111 VAL A O 1
ATOM 750 N N . ILE A 1 107 ? -34.991 17.193 8.576 1.000 145.746 112 ILE A N 1
ATOM 751 C CA . ILE A 1 107 ? -35.551 18.128 9.540 1.000 138.438 112 ILE A CA 1
ATOM 752 C C . ILE A 1 107 ? -34.899 19.496 9.379 1.000 139.603 112 ILE A C 1
ATOM 753 O O . ILE A 1 107 ? -33.684 19.589 9.270 1.000 143.275 112 ILE A O 1
ATOM 758 N N . PHE A 1 108 ? -35.729 20.546 9.367 1.000 137.512 113 PHE A N 1
ATOM 759 C CA . PHE A 1 108 ? -35.268 21.920 9.275 1.000 142.099 113 PHE A CA 1
ATOM 760 C C . PHE A 1 108 ? -35.597 22.697 10.555 1.000 149.551 113 PHE A C 1
ATOM 761 O O . PHE A 1 108 ? -36.331 22.218 11.417 1.000 141.242 113 PHE A O 1
ATOM 769 N N . ASP A 1 109 ? -35.001 23.886 10.738 1.000 156.815 114 ASP A N 1
ATOM 770 C CA . ASP A 1 109 ? -35.143 24.597 12.045 1.000 159.414 114 ASP A CA 1
ATOM 771 C C . ASP A 1 109 ? -35.931 25.911 11.980 1.000 159.249 114 ASP A C 1
ATOM 772 O O . ASP A 1 109 ? -35.749 26.729 12.899 1.000 153.252 114 ASP A O 1
ATOM 777 N N . GLU A 1 110 ? -36.765 26.115 10.960 1.000 164.532 115 GLU A N 1
ATOM 778 C CA . GLU A 1 110 ? -37.621 27.331 10.925 1.000 153.258 115 GLU A CA 1
ATOM 779 C C . GLU A 1 110 ? -36.764 28.562 11.232 1.000 143.999 115 GLU A C 1
ATOM 780 O O . GLU A 1 110 ? -36.189 29.109 10.276 1.000 153.552 115 GLU A O 1
ATOM 786 N N . TYR A 1 112 ? -34.640 27.947 8.381 1.000 157.486 117 TYR A N 1
ATOM 787 C CA . TYR A 1 112 ? -34.749 26.716 7.556 1.000 157.447 117 TYR A CA 1
ATOM 788 C C . TYR A 1 112 ? -33.388 26.036 7.402 1.000 158.415 117 TYR A C 1
ATOM 789 O O . TYR A 1 112 ? -33.041 25.619 6.297 1.000 151.791 117 TYR A O 1
ATOM 798 N N . ASN A 1 113 ? -32.667 25.852 8.514 1.000 161.375 118 ASN A N 1
ATOM 799 C CA . ASN A 1 113 ? -31.357 25.223 8.480 1.000 164.186 118 ASN A CA 1
ATOM 800 C C . ASN A 1 113 ? -31.480 23.738 8.796 1.000 167.423 118 ASN A C 1
ATOM 801 O O . ASN A 1 113 ? -32.377 23.325 9.528 1.000 162.526 118 ASN A O 1
ATOM 806 N N . ILE A 1 114 ? -30.548 22.955 8.229 1.000 167.697 119 ILE A N 1
ATOM 807 C CA . ILE A 1 114 ? -30.590 21.503 8.316 1.000 163.327 119 ILE A CA 1
ATOM 808 C C . ILE A 1 114 ? -30.232 21.076 9.733 1.000 164.629 119 ILE A C 1
ATOM 809 O O . ILE A 1 114 ? -29.345 21.659 10.343 1.000 172.277 119 ILE A O 1
ATOM 814 N N . LEU A 1 115 ? -30.936 20.057 10.243 1.000 162.596 120 LEU A N 1
ATOM 815 C CA . LEU A 1 115 ? -30.625 19.471 11.542 1.000 161.889 120 LEU A CA 1
ATOM 816 C C . LEU A 1 115 ? -30.331 17.981 11.359 1.000 158.540 120 LEU A C 1
ATOM 817 O O . LEU A 1 115 ? -29.265 17.515 11.727 1.000 171.837 120 LEU A O 1
ATOM 822 N N . ASP A 1 116 ? -31.286 17.222 10.809 1.000 163.388 121 ASP A N 1
ATOM 823 C CA . ASP A 1 116 ? -31.114 15.787 10.608 1.000 168.017 121 ASP A CA 1
ATOM 824 C C . ASP A 1 116 ? -31.520 15.400 9.183 1.000 163.394 121 ASP A C 1
ATOM 825 O O . ASP A 1 116 ? -32.091 16.208 8.455 1.000 159.866 121 ASP A O 1
ATOM 830 N N . ALA A 1 117 ? -31.169 14.174 8.780 1.000 162.180 122 ALA A N 1
ATOM 831 C CA . ALA A 1 117 ? -31.428 13.695 7.429 1.000 161.165 122 ALA A CA 1
ATOM 832 C C . ALA A 1 117 ? -31.190 12.190 7.357 1.000 166.700 122 ALA A C 1
ATOM 833 O O . ALA A 1 117 ? -30.112 11.719 7.739 1.000 159.766 122 ALA A O 1
ATOM 835 N N . TYR A 1 118 ? -32.185 11.441 6.871 1.000 159.681 123 TYR A N 1
ATOM 836 C CA . TYR A 1 118 ? -32.097 9.973 6.849 1.000 163.575 123 TYR A CA 1
ATOM 837 C C . TYR A 1 118 ? -32.557 9.288 5.578 1.000 157.334 123 TYR A C 1
ATOM 838 O O . TYR A 1 118 ? -33.445 9.776 4.896 1.000 152.039 123 TYR A O 1
ATOM 847 N N . LYS A 1 119 ? -31.980 8.129 5.287 1.000 155.209 124 LYS A N 1
ATOM 848 C CA . LYS A 1 119 ? -32.336 7.371 4.103 1.000 151.525 124 LYS A CA 1
ATOM 849 C C . LYS A 1 119 ? -32.917 6.066 4.551 1.000 149.986 124 LYS A C 1
ATOM 850 O O . LYS A 1 119 ? -32.262 5.316 5.259 1.000 158.061 124 LYS A O 1
ATOM 856 N N . ILE A 1 120 ? -34.139 5.773 4.141 1.000 145.974 125 ILE A N 1
ATOM 857 C CA . ILE A 1 120 ? -34.820 4.582 4.623 1.000 147.471 125 ILE A CA 1
ATOM 858 C C . ILE A 1 120 ? -35.414 3.749 3.517 1.000 140.944 125 ILE A C 1
ATOM 859 O O . ILE A 1 120 ? -36.239 4.222 2.754 1.000 149.333 125 ILE A O 1
ATOM 864 N N . PRO A 1 121 ? -35.018 2.488 3.450 1.000 147.177 126 PRO A N 1
ATOM 865 C CA . PRO A 1 121 ? -35.584 1.599 2.446 1.000 152.413 126 PRO A CA 1
ATOM 866 C C . PRO A 1 121 ? -37.070 1.460 2.640 1.000 157.444 126 PRO A C 1
ATOM 867 O O . PRO A 1 121 ? -37.559 1.670 3.741 1.000 163.270 126 PRO A O 1
ATOM 871 N N . HIS A 1 122 ? -37.784 1.093 1.593 1.000 158.684 127 HIS A N 1
ATOM 872 C CA . HIS A 1 122 ? -39.235 0.983 1.672 1.000 167.180 127 HIS A CA 1
ATOM 873 C C . HIS A 1 122 ? -39.649 0.002 2.742 1.000 170.003 127 HIS A C 1
ATOM 874 O O . HIS A 1 122 ? -40.738 0.099 3.296 1.000 172.889 127 HIS A O 1
ATOM 881 N N . GLU A 1 123 ? -38.782 -0.950 3.034 1.000 183.033 128 GLU A N 1
ATOM 882 C CA . GLU A 1 123 ? -39.099 -1.972 4.019 1.000 187.223 128 GLU A CA 1
ATOM 883 C C . GLU A 1 123 ? -39.137 -1.437 5.434 1.000 181.844 128 GLU A C 1
ATOM 884 O O . GLU A 1 123 ? -40.087 -1.678 6.167 1.000 197.675 128 GLU A O 1
ATOM 890 N N . VAL A 1 124 ? -38.123 -0.688 5.815 1.000 170.027 129 VAL A N 1
ATOM 891 C CA . VAL A 1 124 ? -38.063 -0.224 7.175 1.000 176.212 129 VAL A CA 1
ATOM 892 C C . VAL A 1 124 ? -39.317 0.556 7.491 1.000 170.812 129 VAL A C 1
ATOM 893 O O . VAL A 1 124 ? -39.735 0.646 8.641 1.000 175.388 129 VAL A O 1
ATOM 897 N N . ILE A 1 125 ? -39.935 1.105 6.464 1.000 169.830 130 ILE A N 1
ATOM 898 C CA . ILE A 1 125 ? -41.120 1.893 6.673 1.000 165.150 130 ILE A CA 1
ATOM 899 C C . ILE A 1 125 ? -42.190 1.019 7.239 1.000 174.514 130 ILE A C 1
ATOM 900 O O . ILE A 1 125 ? -42.842 1.371 8.215 1.000 190.008 130 ILE A O 1
ATOM 905 N N . ARG A 1 126 ? -42.358 -0.148 6.649 1.000 174.625 131 ARG A N 1
ATOM 906 C CA . ARG A 1 126 ? -43.397 -1.045 7.108 1.000 178.646 131 ARG A CA 1
ATOM 907 C C . ARG A 1 126 ? -43.317 -1.258 8.609 1.000 180.456 131 ARG A C 1
ATOM 908 O O . ARG A 1 126 ? -44.340 -1.287 9.284 1.000 196.207 131 ARG A O 1
ATOM 910 N N . ASP A 1 127 ? -42.113 -1.399 9.142 1.000 179.098 132 ASP A N 1
ATOM 911 C CA . ASP A 1 127 ? -41.970 -1.688 10.562 1.000 174.407 132 ASP A CA 1
ATOM 912 C C . ASP A 1 127 ? -41.955 -0.420 11.374 1.000 175.401 132 ASP A C 1
ATOM 913 O O . ASP A 1 127 ? -41.604 -0.442 12.548 1.000 187.221 132 ASP A O 1
ATOM 918 N N . TYR A 1 128 ? -42.310 0.700 10.762 1.000 172.741 133 TYR A N 1
ATOM 919 C CA . TYR A 1 128 ? -42.410 1.921 11.538 1.000 167.961 133 TYR A CA 1
ATOM 920 C C . TYR A 1 128 ? -43.575 2.744 11.074 1.000 151.942 133 TYR A C 1
ATOM 921 O O . TYR A 1 128 ? -43.527 3.961 11.130 1.000 149.150 133 TYR A O 1
ATOM 930 N N . ALA A 1 129 ? -44.630 2.089 10.627 1.000 141.790 134 ALA A N 1
ATOM 931 C CA . ALA A 1 129 ? -45.753 2.839 10.105 1.000 140.930 134 ALA A CA 1
ATOM 932 C C . ALA A 1 129 ? -47.081 2.322 10.589 1.000 136.957 134 ALA A C 1
ATOM 933 O O . ALA A 1 129 ? -47.238 1.135 10.813 1.000 148.474 134 ALA A O 1
ATOM 935 N N . ARG A 1 130 ? -48.044 3.214 10.728 1.000 134.787 135 ARG A N 1
ATOM 936 C CA . ARG A 1 130 ? -49.351 2.836 11.201 1.000 140.233 135 ARG A CA 1
ATOM 937 C C . ARG A 1 130 ? -50.346 3.390 10.236 1.000 133.223 135 ARG A C 1
ATOM 938 O O . ARG A 1 130 ? -50.082 4.395 9.601 1.000 141.314 135 ARG A O 1
ATOM 946 N N . HIS A 1 131 ? -51.496 2.756 10.115 1.000 131.822 136 HIS A N 1
ATOM 947 C CA . HIS A 1 131 ? -52.449 3.210 9.124 1.000 133.287 136 HIS A CA 1
ATOM 948 C C . HIS A 1 131 ? -53.628 3.951 9.696 1.000 129.956 136 HIS A C 1
ATOM 949 O O . HIS A 1 131 ? -54.167 3.561 10.716 1.000 138.484 136 HIS A O 1
ATOM 956 N N . SER A 1 132 ? -54.042 5.013 9.025 1.000 129.278 137 SER A N 1
ATOM 957 C CA . SER A 1 132 ? -55.210 5.747 9.447 1.000 135.676 137 SER A CA 1
ATOM 958 C C . SER A 1 132 ? -56.284 5.595 8.417 1.000 135.884 137 SER A C 1
ATOM 959 O O . SER A 1 132 ? -56.097 5.975 7.273 1.000 138.519 137 SER A O 1
ATOM 962 N N . ASP A 1 133 ? -57.420 5.050 8.809 1.000 132.659 138 ASP A N 1
ATOM 963 C CA . ASP A 1 133 ? -58.532 4.948 7.886 1.000 137.858 138 ASP A CA 1
ATOM 964 C C . ASP A 1 133 ? -59.059 6.336 7.538 1.000 135.500 138 ASP A C 1
ATOM 965 O O . ASP A 1 133 ? -59.474 6.574 6.410 1.000 141.404 138 ASP A O 1
ATOM 970 N N . HIS A 1 134 ? -59.023 7.257 8.488 1.000 125.684 139 HIS A N 1
ATOM 971 C CA . HIS A 1 134 ? -59.539 8.600 8.266 1.000 121.532 139 HIS A CA 1
ATOM 972 C C . HIS A 1 134 ? -58.924 9.304 7.069 1.000 124.192 139 HIS A C 1
ATOM 973 O O . HIS A 1 134 ? -59.627 9.944 6.306 1.000 128.843 139 HIS A O 1
ATOM 980 N N . VAL A 1 135 ? -57.616 9.202 6.911 1.000 124.201 140 VAL A N 1
ATOM 981 C CA . VAL A 1 135 ? -56.941 9.879 5.825 1.000 123.248 140 VAL A CA 1
ATOM 982 C C . VAL A 1 135 ? -56.440 8.881 4.803 1.000 128.807 140 VAL A C 1
ATOM 983 O O . VAL A 1 135 ? -55.849 9.258 3.802 1.000 131.807 140 VAL A O 1
ATOM 987 N N . ASN A 1 136 ? -56.689 7.606 5.047 1.000 129.710 141 ASN A N 1
ATOM 988 C CA . ASN A 1 136 ? -56.241 6.564 4.134 1.000 138.588 141 ASN A CA 1
ATOM 989 C C . ASN A 1 136 ? -54.761 6.684 3.837 1.000 145.763 141 ASN A C 1
ATOM 990 O O . ASN A 1 136 ? -54.365 6.794 2.685 1.000 154.782 141 ASN A O 1
ATOM 995 N N . ALA A 1 137 ? -53.944 6.650 4.875 1.000 138.752 142 ALA A N 1
ATOM 996 C CA . ALA A 1 137 ? -52.515 6.736 4.692 1.000 133.647 142 ALA A CA 1
ATOM 997 C C . ALA A 1 137 ? -51.747 6.138 5.857 1.000 141.824 142 ALA A C 1
ATOM 998 O O . ALA A 1 137 ? -52.225 6.116 6.980 1.000 135.985 142 ALA A O 1
ATOM 1000 N N . HIS A 1 138 ? -50.550 5.650 5.584 1.000 139.495 143 HIS A N 1
ATOM 1001 C CA . HIS A 1 138 ? -49.734 5.075 6.617 1.000 146.875 143 HIS A CA 1
ATOM 1002 C C . HIS A 1 138 ? -48.935 6.197 7.154 1.000 139.858 143 HIS A C 1
ATOM 1003 O O . HIS A 1 138 ? -48.293 6.912 6.401 1.000 149.610 143 HIS A O 1
ATOM 1010 N N . ILE A 1 139 ? -48.962 6.368 8.461 1.000 143.480 144 ILE A N 1
ATOM 1011 C CA . ILE A 1 139 ? -48.286 7.502 9.049 1.000 135.757 144 ILE A CA 1
ATOM 1012 C C . ILE A 1 139 ? -47.019 7.112 9.760 1.000 132.671 144 ILE A C 1
ATOM 1013 O O . ILE A 1 139 ? -46.949 6.072 10.397 1.000 125.782 144 ILE A O 1
ATOM 1018 N N . VAL A 1 140 ? -46.016 7.958 9.649 1.000 132.075 145 VAL A N 1
ATOM 1019 C CA . VAL A 1 140 ? -44.746 7.681 10.266 1.000 134.068 145 VAL A CA 1
ATOM 1020 C C . VAL A 1 140 ? -44.243 8.898 10.999 1.000 132.611 145 VAL A C 1
ATOM 1021 O O . VAL A 1 140 ? -44.541 10.023 10.629 1.000 133.134 145 VAL A O 1
ATOM 1025 N N . ASN A 1 141 ? -43.467 8.673 12.043 1.000 138.093 146 ASN A N 1
ATOM 1026 C CA . ASN A 1 141 ? -42.906 9.783 12.777 1.000 140.336 146 ASN A CA 1
ATOM 1027 C C . ASN A 1 141 ? -41.426 9.559 12.875 1.000 139.300 146 ASN A C 1
ATOM 1028 O O . ASN A 1 141 ? -40.982 8.468 13.195 1.000 142.736 146 ASN A O 1
ATOM 1033 N N . LEU A 1 142 ? -40.659 10.589 12.567 1.000 145.540 147 LEU A N 1
ATOM 1034 C CA . LEU A 1 142 ? -39.220 10.483 12.600 1.000 142.167 147 LEU A CA 1
ATOM 1035 C C . LEU A 1 142 ? -38.730 10.757 14.004 1.000 141.722 147 LEU A C 1
ATOM 1036 O O . LEU A 1 142 ? -37.949 11.673 14.230 1.000 136.480 147 LEU A O 1
ATOM 1041 N N . LYS A 1 143 ? -39.191 9.960 14.954 1.000 154.537 148 LYS A N 1
ATOM 1042 C CA . LYS A 1 143 ? -38.817 10.191 16.337 1.000 165.145 148 LYS A CA 1
ATOM 1043 C C . LYS A 1 143 ? -38.360 8.924 17.000 1.000 170.998 148 LYS A C 1
ATOM 1044 O O . LYS A 1 143 ? -39.020 7.894 16.904 1.000 171.712 148 LYS A O 1
ATOM 1050 N N . GLY A 1 144 ? -37.213 8.987 17.654 1.000 170.115 149 GLY A N 1
ATOM 1051 C CA . GLY A 1 144 ? -36.720 7.842 18.391 1.000 176.696 149 GLY A CA 1
ATOM 1052 C C . GLY A 1 144 ? -36.243 6.590 17.701 1.000 186.533 149 GLY A C 1
ATOM 1053 O O . GLY A 1 144 ? -35.193 6.585 17.061 1.000 186.248 149 GLY A O 1
ATOM 1054 N N . ALA A 1 145 ? -37.003 5.517 17.833 1.000 187.792 150 ALA A N 1
ATOM 1055 C CA . ALA A 1 145 ? -36.573 4.229 17.308 1.000 189.165 150 ALA A CA 1
ATOM 1056 C C . ALA A 1 145 ? -36.004 4.221 15.916 1.000 176.164 150 ALA A C 1
ATOM 1057 O O . ALA A 1 145 ? -34.827 3.946 15.731 1.000 178.289 150 ALA A O 1
ATOM 1059 N N . ILE A 1 146 ? -36.826 4.536 14.936 1.000 184.886 151 ILE A N 1
ATOM 1060 C CA . ILE A 1 146 ? -36.401 4.467 13.552 1.000 177.493 151 ILE A CA 1
ATOM 1061 C C . ILE A 1 146 ? -35.122 5.216 13.292 1.000 174.524 151 ILE A C 1
ATOM 1062 O O . ILE A 1 146 ? -34.445 4.975 12.304 1.000 175.908 151 ILE A O 1
ATOM 1067 N N . LEU A 1 147 ? -34.787 6.132 14.176 1.000 169.768 152 LEU A N 1
ATOM 1068 C CA . LEU A 1 147 ? -33.575 6.900 14.002 1.000 176.378 152 LEU A CA 1
ATOM 1069 C C . LEU A 1 147 ? -32.361 6.049 14.345 1.000 180.533 152 LEU A C 1
ATOM 1070 O O . LEU A 1 147 ? -31.225 6.458 14.122 1.000 164.820 152 LEU A O 1
ATOM 1075 N N . THR A 1 148 ? -32.596 4.858 14.879 1.000 187.601 153 THR A N 1
ATOM 1076 C CA . THR A 1 148 ? -31.490 4.001 15.299 1.000 189.679 153 THR A CA 1
ATOM 1077 C C . THR A 1 148 ? -31.427 2.662 14.569 1.000 189.792 153 THR A C 1
ATOM 1078 O O . THR A 1 148 ? -30.542 1.861 14.837 1.000 179.616 153 THR A O 1
ATOM 1082 N N . ASP A 1 149 ? -32.353 2.411 13.652 1.000 184.919 154 ASP A N 1
ATOM 1083 C CA . ASP A 1 149 ? -32.273 1.184 12.868 1.000 195.236 154 ASP A CA 1
ATOM 1084 C C . ASP A 1 149 ? -31.083 1.299 11.954 1.000 194.657 154 ASP A C 1
ATOM 1085 O O . ASP A 1 149 ? -31.010 2.217 11.154 1.000 188.676 154 ASP A O 1
ATOM 1090 N N . PRO A 1 150 ? -30.134 0.368 12.074 1.000 187.911 155 PRO A N 1
ATOM 1091 C CA . PRO A 1 150 ? -28.950 0.387 11.222 1.000 180.968 155 PRO A CA 1
ATOM 1092 C C . PRO A 1 150 ? -29.369 0.205 9.783 1.000 175.716 155 PRO A C 1
ATOM 1093 O O . PRO A 1 150 ? -28.626 0.590 8.894 1.000 178.005 155 PRO A O 1
ATOM 1097 N N . ARG A 1 151 ? -30.544 -0.362 9.552 1.000 172.429 156 ARG A N 1
ATOM 1098 C CA . ARG A 1 151 ? -31.057 -0.478 8.200 1.000 167.784 156 ARG A CA 1
ATOM 1099 C C . ARG A 1 151 ? -31.300 0.902 7.617 1.000 166.947 156 ARG A C 1
ATOM 1100 O O . ARG A 1 151 ? -31.488 1.046 6.416 1.000 166.344 156 ARG A O 1
ATOM 1108 N N . VAL A 1 152 ? -31.311 1.917 8.462 1.000 160.554 157 VAL A N 1
ATOM 1109 C CA . VAL A 1 152 ? -31.495 3.272 7.998 1.000 158.494 157 VAL A CA 1
ATOM 1110 C C . VAL A 1 152 ? -30.147 3.920 8.024 1.000 166.845 157 VAL A C 1
ATOM 1111 O O . VAL A 1 152 ? -29.333 3.610 8.884 1.000 180.931 157 VAL A O 1
ATOM 1115 N N . SER A 1 153 ? -29.889 4.817 7.089 1.000 158.224 158 SER A N 1
ATOM 1116 C CA . SER A 1 153 ? -28.622 5.523 7.079 1.000 157.872 158 SER A CA 1
ATOM 1117 C C . SER A 1 153 ? -28.855 7.007 7.194 1.000 161.469 158 SER A C 1
ATOM 1118 O O . SER A 1 153 ? -29.947 7.481 6.912 1.000 156.404 158 SER A O 1
ATOM 1121 N N . SER A 1 154 ? -27.837 7.747 7.614 1.000 168.071 159 SER A N 1
ATOM 1122 C CA . SER A 1 154 ? -27.989 9.183 7.801 1.000 172.115 159 SER A CA 1
ATOM 1123 C C . SER A 1 154 ? -26.972 9.962 7.004 1.000 180.959 159 SER A C 1
ATOM 1124 O O . SER A 1 154 ? -25.866 9.485 6.772 1.000 182.173 159 SER A O 1
ATOM 1127 N N . ILE A 1 155 ? -27.326 11.174 6.601 1.000 179.577 160 ILE A N 1
ATOM 1128 C CA . ILE A 1 155 ? -26.441 11.944 5.741 1.000 173.035 160 ILE A CA 1
ATOM 1129 C C . ILE A 1 155 ? -26.072 13.305 6.318 1.000 179.371 160 ILE A C 1
ATOM 1130 O O . ILE A 1 155 ? -25.727 14.232 5.586 1.000 194.672 160 ILE A O 1
ATOM 1135 N N . SER B 1 3 ? -41.590 48.193 -4.516 1.000 164.262 8 SER B N 1
ATOM 1136 C CA . SER B 1 3 ? -40.298 47.938 -5.208 1.000 166.038 8 SER B CA 1
ATOM 1137 C C . SER B 1 3 ? -39.482 46.926 -4.405 1.000 169.164 8 SER B C 1
ATOM 1138 O O . SER B 1 3 ? -38.602 47.287 -3.624 1.000 169.115 8 SER B O 1
ATOM 1141 N N . TYR B 1 4 ? -39.758 45.641 -4.648 1.000 171.387 9 TYR B N 1
ATOM 1142 C CA . TYR B 1 4 ? -39.134 44.540 -3.927 1.000 172.019 9 TYR B CA 1
ATOM 1143 C C . TYR B 1 4 ? -37.972 43.979 -4.749 1.000 172.327 9 TYR B C 1
ATOM 1144 O O . TYR B 1 4 ? -37.819 42.769 -4.896 1.000 168.617 9 TYR B O 1
ATOM 1153 N N . ASP B 1 5 ? -37.118 44.880 -5.237 1.000 171.347 10 ASP B N 1
ATOM 1154 C CA . ASP B 1 5 ? -35.920 44.497 -5.966 1.000 166.886 10 ASP B CA 1
ATOM 1155 C C . ASP B 1 5 ? -34.774 44.226 -4.989 1.000 163.572 10 ASP B C 1
ATOM 1156 O O . ASP B 1 5 ? -33.814 43.566 -5.351 1.000 168.848 10 ASP B O 1
ATOM 1161 N N . TRP B 1 6 ? -34.880 44.717 -3.749 1.000 160.260 11 TRP B N 1
ATOM 1162 C CA . TRP B 1 6 ? -33.831 44.536 -2.750 1.000 167.752 11 TRP B CA 1
ATOM 1163 C C . TRP B 1 6 ? -33.706 43.083 -2.283 1.000 159.453 11 TRP B C 1
ATOM 1164 O O . TRP B 1 6 ? -32.708 42.725 -1.670 1.000 160.070 11 TRP B O 1
ATOM 1175 N N . LEU B 1 7 ? -34.701 42.251 -2.587 1.000 154.797 12 LEU B N 1
ATOM 1176 C CA . LEU B 1 7 ? -34.720 40.870 -2.121 1.000 161.337 12 LEU B CA 1
ATOM 1177 C C . LEU B 1 7 ? -33.620 40.043 -2.793 1.000 161.871 12 LEU B C 1
ATOM 1178 O O . LEU B 1 7 ? -33.034 39.158 -2.163 1.000 154.145 12 LEU B O 1
ATOM 1183 N N . ASN B 1 8 ? -33.321 40.349 -4.065 1.000 169.482 13 ASN B N 1
ATOM 1184 C CA . ASN B 1 8 ? -32.329 39.621 -4.850 1.000 180.292 13 ASN B CA 1
ATOM 1185 C C . ASN B 1 8 ? -30.955 39.607 -4.171 1.000 188.663 13 ASN B C 1
ATOM 1186 O O . ASN B 1 8 ? -30.126 38.744 -4.466 1.000 180.788 13 ASN B O 1
ATOM 1191 N N . ALA B 1 9 ? -30.727 40.566 -3.260 1.000 189.640 14 ALA B N 1
ATOM 1192 C CA . ALA B 1 9 ? -29.496 40.630 -2.493 1.000 193.426 14 ALA B CA 1
ATOM 1193 C C . ALA B 1 9 ? -29.440 39.546 -1.411 1.000 192.050 14 ALA B C 1
ATOM 1194 O O . ALA B 1 9 ? -28.379 39.319 -0.833 1.000 195.858 14 ALA B O 1
ATOM 1196 N N . LEU B 1 10 ? -30.571 38.889 -1.109 1.000 181.417 15 LEU B N 1
ATOM 1197 C CA . LEU B 1 10 ? -30.584 37.832 -0.104 1.000 166.536 15 LEU B CA 1
ATOM 1198 C C . LEU B 1 10 ? -30.374 36.481 -0.774 1.000 161.291 15 LEU B C 1
ATOM 1199 O O . LEU B 1 10 ? -30.857 36.266 -1.876 1.000 177.759 15 LEU B O 1
ATOM 1204 N N . ASN B 1 11 ? -29.658 35.584 -0.094 1.000 162.118 16 ASN B N 1
ATOM 1205 C CA . ASN B 1 11 ? -29.458 34.227 -0.570 1.000 158.164 16 ASN B CA 1
ATOM 1206 C C . ASN B 1 11 ? -30.600 33.340 -0.072 1.000 151.807 16 ASN B C 1
ATOM 1207 O O . ASN B 1 11 ? -31.521 33.799 0.587 1.000 161.125 16 ASN B O 1
ATOM 1212 N N . ASN B 1 12 ? -30.519 32.045 -0.375 1.000 152.816 17 ASN B N 1
ATOM 1213 C CA . ASN B 1 12 ? -31.634 31.124 -0.209 1.000 149.043 17 ASN B CA 1
ATOM 1214 C C . ASN B 1 12 ? -32.009 30.999 1.263 1.000 157.364 17 ASN B C 1
ATOM 1215 O O . ASN B 1 12 ? -33.176 31.141 1.622 1.000 156.838 17 ASN B O 1
ATOM 1217 N N . LEU B 1 13 ? -31.014 30.771 2.128 1.000 157.596 18 LEU B N 1
ATOM 1218 C CA . LEU B 1 13 ? -31.303 30.517 3.530 1.000 151.806 18 LEU B CA 1
ATOM 1219 C C . LEU B 1 13 ? -31.855 31.776 4.187 1.000 145.841 18 LEU B C 1
ATOM 1220 O O . LEU B 1 13 ? -32.765 31.677 5.005 1.000 142.050 18 LEU B O 1
ATOM 1225 N N . GLU B 1 14 ? -31.337 32.948 3.816 1.000 145.637 19 GLU B N 1
ATOM 1226 C CA . GLU B 1 14 ? -31.843 34.190 4.364 1.000 144.191 19 GLU B CA 1
ATOM 1227 C C . GLU B 1 14 ? -33.265 34.445 3.864 1.000 146.863 19 GLU B C 1
ATOM 1228 O O . GLU B 1 14 ? -34.068 35.016 4.581 1.000 145.662 19 GLU B O 1
ATOM 1234 N N . LEU B 1 15 ? -33.592 34.044 2.626 1.000 148.277 20 LEU B N 1
ATOM 1235 C CA . LEU B 1 15 ? -34.944 34.208 2.112 1.000 143.027 20 LEU B CA 1
ATOM 1236 C C . LEU B 1 15 ? -35.912 33.329 2.908 1.000 139.106 20 LEU B C 1
ATOM 1237 O O . LEU B 1 15 ? -36.994 33.763 3.294 1.000 147.079 20 LEU B O 1
ATOM 1242 N N . LEU B 1 16 ? -35.541 32.070 3.128 1.000 135.931 21 LEU B N 1
ATOM 1243 C CA . LEU B 1 16 ? -36.379 31.142 3.885 1.000 130.888 21 LEU B CA 1
ATOM 1244 C C . LEU B 1 16 ? -36.550 31.658 5.308 1.000 135.497 21 LEU B C 1
ATOM 1245 O O . LEU B 1 16 ? -37.646 31.570 5.864 1.000 137.255 21 LEU B O 1
ATOM 1250 N N . SER B 1 17 ? -35.466 32.168 5.916 1.000 138.820 22 SER B N 1
ATOM 1251 C CA . SER B 1 17 ? -35.556 32.756 7.245 1.000 137.941 22 SER B CA 1
ATOM 1252 C C . SER B 1 17 ? -36.554 33.911 7.239 1.000 135.574 22 SER B C 1
ATOM 1253 O O . SER B 1 17 ? -37.342 34.048 8.153 1.000 142.271 22 SER B O 1
ATOM 1256 N N . LEU B 1 18 ? -36.486 34.772 6.224 1.000 137.977 23 LEU B N 1
ATOM 1257 C CA . LEU B 1 18 ? -37.355 35.937 6.145 1.000 141.433 23 LEU B CA 1
ATOM 1258 C C . LEU B 1 18 ? -38.809 35.489 6.022 1.000 139.733 23 LEU B C 1
ATOM 1259 O O . LEU B 1 18 ? -39.691 36.116 6.575 1.000 145.933 23 LEU B O 1
ATOM 1264 N N . HIS B 1 19 ? -39.058 34.409 5.285 1.000 140.325 24 HIS B N 1
ATOM 1265 C CA . HIS B 1 19 ? -40.407 33.889 5.152 1.000 132.898 24 HIS B CA 1
ATOM 1266 C C . HIS B 1 19 ? -40.956 33.493 6.520 1.000 132.328 24 HIS B C 1
ATOM 1267 O O . HIS B 1 19 ? -42.029 33.925 6.930 1.000 123.642 24 HIS B O 1
ATOM 1274 N N . SER B 1 20 ? -40.229 32.602 7.193 1.000 139.479 25 SER B N 1
ATOM 1275 C CA . SER B 1 20 ? -40.692 32.080 8.502 1.000 145.938 25 SER B CA 1
ATOM 1276 C C . SER B 1 20 ? -40.833 33.233 9.491 1.000 142.455 25 SER B C 1
ATOM 1277 O O . SER B 1 20 ? -41.791 33.234 10.271 1.000 151.074 25 SER B O 1
ATOM 1280 N N . GLU B 1 21 ? -39.903 34.174 9.437 1.000 142.139 26 GLU B N 1
ATOM 1281 C CA . GLU B 1 21 ? -39.947 35.301 10.357 1.000 150.502 26 GLU B CA 1
ATOM 1282 C C . GLU B 1 21 ? -41.214 36.120 10.101 1.000 147.970 26 GLU B C 1
ATOM 1283 O O . GLU B 1 21 ? -41.891 36.525 11.057 1.000 134.764 26 GLU B O 1
ATOM 1289 N N . ILE B 1 22 ? -41.534 36.376 8.818 1.000 135.512 27 ILE B N 1
ATOM 1290 C CA . ILE B 1 22 ? -42.749 37.117 8.500 1.000 135.643 27 ILE B CA 1
ATOM 1291 C C . ILE B 1 22 ? -43.963 36.371 9.055 1.000 139.531 27 ILE B C 1
ATOM 1292 O O . ILE B 1 22 ? -44.895 36.986 9.571 1.000 143.665 27 ILE B O 1
ATOM 1297 N N . LEU B 1 23 ? -43.946 35.039 8.940 1.000 140.201 28 LEU B N 1
ATOM 1298 C CA . LEU B 1 23 ? -45.015 34.219 9.494 1.000 134.990 28 LEU B CA 1
ATOM 1299 C C . LEU B 1 23 ? -45.115 34.436 10.999 1.000 131.853 28 LEU B C 1
ATOM 1300 O O . LEU B 1 23 ? -46.206 34.471 11.547 1.000 127.435 28 LEU B O 1
ATOM 1305 N N . THR B 1 24 ? -43.978 34.562 11.676 1.000 130.893 29 THR B N 1
ATOM 1306 C CA . THR B 1 24 ? -43.987 34.723 13.115 1.000 131.514 29 THR B CA 1
ATOM 1307 C C . THR B 1 24 ? -44.520 36.095 13.512 1.000 137.482 29 THR B C 1
ATOM 1308 O O . THR B 1 24 ? -45.119 36.224 14.576 1.000 135.624 29 THR B O 1
ATOM 1312 N N . GLN B 1 25 ? -44.335 37.111 12.660 1.000 143.155 30 GLN B N 1
ATOM 1313 C CA . GLN B 1 25 ? -44.947 38.415 12.888 1.000 135.402 30 GLN B CA 1
ATOM 1314 C C . GLN B 1 25 ? -46.471 38.322 12.903 1.000 131.244 30 GLN B C 1
ATOM 1315 O O . GLN B 1 25 ? -47.120 38.784 13.832 1.000 144.725 30 GLN B O 1
ATOM 1321 N N . LEU B 1 26 ? -47.045 37.782 11.829 1.000 124.507 31 LEU B N 1
ATOM 1322 C CA . LEU B 1 26 ? -48.494 37.724 11.711 1.000 119.696 31 LEU B CA 1
ATOM 1323 C C . LEU B 1 26 ? -49.065 36.869 12.839 1.000 120.496 31 LEU B C 1
ATOM 1324 O O . LEU B 1 26 ? -50.151 37.155 13.313 1.000 121.948 31 LEU B O 1
ATOM 1329 N N . ARG B 1 27 ? -48.327 35.839 13.283 1.000 116.234 32 ARG B N 1
ATOM 1330 C CA . ARG B 1 27 ? -48.754 35.020 14.402 1.000 119.519 32 ARG B CA 1
ATOM 1331 C C . ARG B 1 27 ? -48.735 35.857 15.682 1.000 122.846 32 ARG B C 1
ATOM 1332 O O . ARG B 1 27 ? -49.688 35.802 16.452 1.000 120.668 32 ARG B O 1
ATOM 1334 N N . SER B 1 28 ? -47.687 36.659 15.888 1.000 120.938 33 SER B N 1
ATOM 1335 C CA . SER B 1 28 ? -47.592 37.508 17.067 1.000 126.403 33 SER B CA 1
ATOM 1336 C C . SER B 1 28 ? -48.666 38.601 17.034 1.000 128.092 33 SER B C 1
ATOM 1337 O O . SER B 1 28 ? -49.072 39.106 18.076 1.000 116.798 33 SER B O 1
ATOM 1340 N N . ARG B 1 29 ? -49.140 38.986 15.831 1.000 120.868 34 ARG B N 1
ATOM 1341 C CA . ARG B 1 29 ? -50.238 39.933 15.759 1.000 117.287 34 ARG B CA 1
ATOM 1342 C C . ARG B 1 29 ? -51.599 39.250 15.871 1.000 111.592 34 ARG B C 1
ATOM 1343 O O . ARG B 1 29 ? -52.637 39.899 15.876 1.000 105.305 34 ARG B O 1
ATOM 1351 N N . GLY B 1 30 ? -51.617 37.920 15.872 1.000 120.831 35 GLY B N 1
ATOM 1352 C CA . GLY B 1 30 ? -52.868 37.168 15.923 1.000 119.465 35 GLY B CA 1
ATOM 1353 C C . GLY B 1 30 ? -53.521 36.938 14.559 1.000 116.171 35 GLY B C 1
ATOM 1354 O O . GLY B 1 30 ? -54.658 36.499 14.474 1.000 127.300 35 GLY B O 1
ATOM 1355 N N . VAL B 1 31 ? -52.804 37.193 13.477 1.000 120.049 36 VAL B N 1
ATOM 1356 C CA . VAL B 1 31 ? -53.378 37.040 12.139 1.000 119.033 36 VAL B CA 1
ATOM 1357 C C . VAL B 1 31 ? -53.485 35.566 11.794 1.000 111.629 36 VAL B C 1
ATOM 1358 O O . VAL B 1 31 ? -54.455 35.124 11.200 1.000 113.810 36 VAL B O 1
ATOM 1362 N N . ILE B 1 32 ? -52.475 34.786 12.182 1.000 122.251 37 ILE B N 1
ATOM 1363 C CA . ILE B 1 32 ? -52.452 33.359 11.901 1.000 120.609 37 ILE B CA 1
ATOM 1364 C C . ILE B 1 32 ? -52.261 32.558 13.196 1.000 118.121 37 ILE B C 1
ATOM 1365 O O . ILE B 1 32 ? -51.711 33.057 14.164 1.000 108.170 37 ILE B O 1
ATOM 1370 N N . ARG B 1 33 ? -52.572 31.264 13.171 1.000 118.649 38 ARG B N 1
ATOM 1371 C CA . ARG B 1 33 ? -52.417 30.401 14.368 1.000 125.475 38 ARG B CA 1
ATOM 1372 C C . ARG B 1 33 ? -51.377 29.307 14.141 1.000 119.183 38 ARG B C 1
ATOM 1373 O O . ARG B 1 33 ? -51.020 28.654 15.119 1.000 112.226 38 ARG B O 1
ATOM 1381 N N . THR B 1 34 ? -50.908 29.119 12.907 1.000 118.711 39 THR B N 1
ATOM 1382 C CA . THR B 1 34 ? -50.019 27.967 12.611 1.000 115.434 39 THR B CA 1
ATOM 1383 C C . THR B 1 34 ? -48.789 28.335 11.790 1.000 120.367 39 THR B C 1
ATOM 1384 O O . THR B 1 34 ? -48.616 29.514 11.469 1.000 127.650 39 THR B O 1
ATOM 1388 N N . LYS B 1 35 ? -47.944 27.339 11.527 1.000 118.515 40 LYS B N 1
ATOM 1389 C CA . LYS B 1 35 ? -46.758 27.538 10.663 1.000 121.231 40 LYS B CA 1
ATOM 1390 C C . LYS B 1 35 ? -47.109 26.962 9.284 1.000 131.439 40 LYS B C 1
ATOM 1391 O O . LYS B 1 35 ? -46.179 26.659 8.514 1.000 130.799 40 LYS B O 1
ATOM 1393 N N . ASN B 1 36 ? -48.406 26.821 8.994 1.000 125.357 41 ASN B N 1
ATOM 1394 C CA . ASN B 1 36 ? -48.868 26.340 7.673 1.000 123.664 41 ASN B CA 1
ATOM 1395 C C . ASN B 1 36 ? -48.993 27.522 6.703 1.000 127.735 41 ASN B C 1
ATOM 1396 O O . ASN B 1 36 ? -48.281 28.520 6.899 1.000 127.727 41 ASN B O 1
ATOM 1398 N N . ASN B 1 37 ? -49.867 27.411 5.699 1.000 132.635 42 ASN B N 1
ATOM 1399 C CA . ASN B 1 37 ? -50.047 28.467 4.667 1.000 125.976 42 ASN B CA 1
ATOM 1400 C C . ASN B 1 37 ? -50.751 29.685 5.256 1.000 124.487 42 ASN B C 1
ATOM 1401 O O . ASN B 1 37 ? -51.859 29.522 5.783 1.000 151.693 42 ASN B O 1
ATOM 1406 N N . PRO B 1 38 ? -50.177 30.895 5.154 1.000 116.396 43 PRO B N 1
ATOM 1407 C CA . PRO B 1 38 ? -50.773 32.070 5.776 1.000 117.057 43 PRO B CA 1
ATOM 1408 C C . PRO B 1 38 ? -52.175 32.360 5.233 1.000 114.624 43 PRO B C 1
ATOM 1409 O O . PRO B 1 38 ? -52.942 32.971 5.920 1.000 111.786 43 PRO B O 1
ATOM 1413 N N . VAL B 1 39 ? -52.470 31.886 4.032 1.000 114.611 44 VAL B N 1
ATOM 1414 C CA . VAL B 1 39 ? -53.770 32.165 3.352 1.000 109.771 44 VAL B CA 1
ATOM 1415 C C . VAL B 1 39 ? -54.955 31.633 4.167 1.000 104.421 44 VAL B C 1
ATOM 1416 O O . VAL B 1 39 ? -55.923 32.377 4.341 1.000 96.117 44 VAL B O 1
ATOM 1420 N N . GLY B 1 40 ? -54.880 30.390 4.634 1.000 104.766 45 GLY B N 1
ATOM 1421 C CA . GLY B 1 40 ? -56.024 29.762 5.320 1.000 102.231 45 GLY B CA 1
ATOM 1422 C C . GLY B 1 40 ? -56.362 30.439 6.628 1.000 103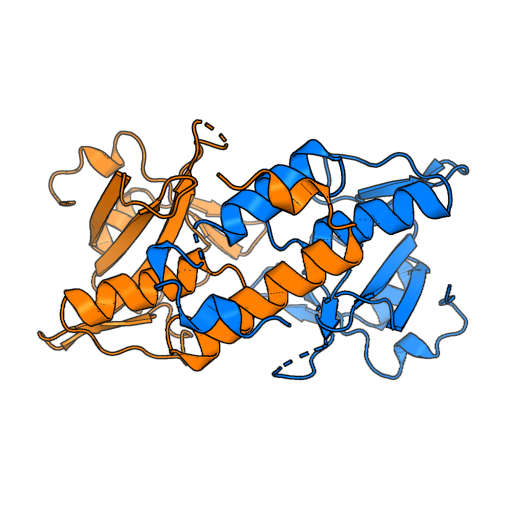.823 45 GLY B C 1
ATOM 1423 O O . GLY B 1 40 ? -57.546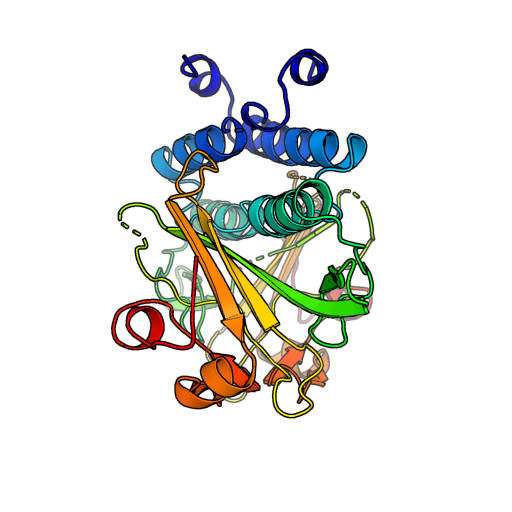 30.690 6.874 1.000 106.192 45 GLY B O 1
ATOM 1424 N N . ASP B 1 41 ? -55.341 30.714 7.434 1.000 109.483 46 ASP B N 1
ATOM 1425 C CA . ASP B 1 41 ? -55.605 31.319 8.735 1.000 107.263 46 ASP B CA 1
ATOM 1426 C C . ASP B 1 41 ? -55.879 32.799 8.549 1.000 109.665 46 ASP B C 1
ATOM 1427 O O . ASP B 1 41 ? -56.638 33.382 9.317 1.000 111.681 46 ASP B O 1
ATOM 1432 N N . TYR B 1 42 ? -55.276 33.407 7.518 1.000 107.863 47 TYR B N 1
ATOM 1433 C CA . TYR B 1 42 ? -55.586 34.789 7.191 1.000 109.068 47 TYR B CA 1
ATOM 1434 C C . TYR B 1 42 ? -57.028 34.898 6.716 1.000 110.082 47 TYR B C 1
ATOM 1435 O O . TYR B 1 42 ? -57.734 35.848 7.058 1.000 118.585 47 TYR B O 1
ATOM 1444 N N . ALA B 1 43 ? -57.477 33.922 5.939 1.000 107.485 48 ALA B N 1
ATOM 1445 C CA . ALA B 1 43 ? -58.876 33.866 5.543 1.000 112.050 48 ALA B CA 1
ATOM 1446 C C . ALA B 1 43 ? -59.757 33.729 6.786 1.000 106.231 48 ALA B C 1
ATOM 1447 O O . ALA B 1 43 ? -60.619 34.568 7.025 1.000 108.986 48 ALA B O 1
ATOM 1449 N N . GLU B 1 44 ? -59.558 32.656 7.559 1.000 111.418 49 GLU B N 1
ATOM 1450 C CA . GLU B 1 44 ? -60.246 32.467 8.841 1.000 113.226 49 GLU B CA 1
ATOM 1451 C C . GLU B 1 44 ? -60.251 33.749 9.672 1.000 110.070 49 GLU B C 1
ATOM 1452 O O . GLU B 1 44 ? -61.304 34.122 10.207 1.000 112.620 49 GLU B O 1
ATOM 1458 N N . TRP B 1 45 ? -59.082 34.410 9.768 1.000 105.385 50 TRP B N 1
ATOM 1459 C CA . TRP B 1 45 ? -58.980 35.696 10.440 1.000 107.350 50 TRP B CA 1
ATOM 1460 C C . TRP B 1 45 ? -59.851 36.739 9.749 1.000 108.228 50 TRP B C 1
ATOM 1461 O O . TRP B 1 45 ? -60.511 37.536 10.409 1.000 112.098 50 TRP B O 1
ATOM 1472 N N . LEU B 1 46 ? -59.838 36.744 8.415 1.000 109.050 51 LEU B N 1
ATOM 1473 C CA . LEU B 1 46 ? -60.540 37.772 7.664 1.000 114.106 51 LEU B CA 1
ATOM 1474 C C . LEU B 1 46 ? -62.042 37.594 7.843 1.000 106.490 51 LEU B C 1
ATOM 1475 O O . LEU B 1 46 ? -62.750 38.543 8.077 1.000 110.870 51 LEU B O 1
ATOM 1480 N N . VAL B 1 47 ? -62.544 36.376 7.717 1.000 109.578 52 VAL B N 1
ATOM 1481 C CA . VAL B 1 47 ? -63.982 36.122 7.712 1.000 106.603 52 VAL B CA 1
ATOM 1482 C C . VAL B 1 47 ? -64.580 36.487 9.071 1.000 113.985 52 VAL B C 1
ATOM 1483 O O . VAL B 1 47 ? -65.628 37.136 9.166 1.000 111.855 52 VAL B O 1
ATOM 1487 N N . SER B 1 48 ? -63.901 36.070 10.147 1.000 118.695 53 SER B N 1
ATOM 1488 C CA . SER B 1 48 ? -64.493 36.173 11.475 1.000 122.750 53 SER B CA 1
ATOM 1489 C C . SER B 1 48 ? -64.505 37.627 11.919 1.000 120.660 53 SER B C 1
ATOM 1490 O O . SER B 1 48 ? -65.541 38.174 12.269 1.000 129.631 53 SER B O 1
ATOM 1493 N N . ASN B 1 49 ? -63.347 38.276 11.846 1.000 121.962 54 ASN B N 1
ATOM 1494 C CA . ASN B 1 49 ? -63.206 39.616 12.387 1.000 120.907 54 ASN B CA 1
ATOM 1495 C C . ASN B 1 49 ? -63.924 40.635 11.501 1.000 121.444 54 ASN B C 1
ATOM 1496 O O . ASN B 1 49 ? -63.867 41.826 11.788 1.000 117.775 54 ASN B O 1
ATOM 1501 N N . ALA B 1 50 ? -64.559 40.199 10.402 1.000 121.770 55 ALA B N 1
ATOM 1502 C CA . ALA B 1 50 ? -65.297 41.096 9.520 1.000 119.732 55 ALA B CA 1
ATOM 1503 C C . ALA B 1 50 ? -66.795 40.788 9.557 1.000 120.583 55 ALA B C 1
ATOM 1504 O O . ALA B 1 50 ? -67.623 41.679 9.362 1.000 119.553 55 ALA B O 1
ATOM 1506 N N . LEU B 1 51 ? -67.146 39.506 9.720 1.000 117.693 56 LEU B N 1
ATOM 1507 C CA . LEU B 1 51 ? -68.546 39.120 9.721 1.000 118.965 56 LEU B CA 1
ATOM 1508 C C . LEU B 1 51 ? -69.011 38.777 11.134 1.000 121.203 56 LEU B C 1
ATOM 1509 O O . LEU B 1 51 ? -70.079 38.195 11.285 1.000 126.044 56 LEU B O 1
ATOM 1514 N N . GLY B 1 52 ? -68.230 39.147 12.164 1.000 118.591 57 GLY B N 1
ATOM 1515 C CA . GLY B 1 52 ? -68.604 38.869 13.543 1.000 122.995 57 GLY B CA 1
ATOM 1516 C C . GLY B 1 52 ? -68.760 37.369 13.824 1.000 127.308 57 GLY B C 1
ATOM 1517 O O . GLY B 1 52 ? -69.879 36.862 13.909 1.000 139.816 57 GLY B O 1
ATOM 1518 N N . MET B 1 53 ? -67.633 36.660 13.920 1.000 121.410 58 MET B N 1
ATOM 1519 C CA . MET B 1 53 ? -67.631 35.228 14.175 1.000 116.506 58 MET B CA 1
ATOM 1520 C C . MET B 1 53 ? -66.645 34.909 15.304 1.000 111.022 58 MET B C 1
ATOM 1521 O O . MET B 1 53 ? -65.866 35.744 15.719 1.000 104.548 58 MET B O 1
ATOM 1526 N N . THR B 1 54 ? -66.687 33.665 15.794 1.000 108.899 59 THR B N 1
ATOM 1527 C CA . THR B 1 54 ? -65.791 33.208 16.826 1.000 115.702 59 THR B CA 1
ATOM 1528 C C . THR B 1 54 ? -65.050 31.971 16.356 1.000 114.994 59 THR B C 1
ATOM 1529 O O . THR B 1 54 ? -65.664 30.977 16.014 1.000 122.238 59 THR B O 1
ATOM 1533 N N . LEU B 1 55 ? -63.718 32.055 16.374 1.000 116.177 60 LEU B N 1
ATOM 1534 C CA . LEU B 1 55 ? -62.875 30.967 15.903 1.000 115.355 60 LEU B CA 1
ATOM 1535 C C . LEU B 1 55 ? -62.974 29.764 16.831 1.000 111.901 60 LEU B C 1
ATOM 1536 O O . LEU B 1 55 ? -63.423 29.868 17.957 1.000 117.873 60 LEU B O 1
ATOM 1541 N N . LEU B 1 56 ? -62.583 28.604 16.309 1.000 121.307 61 LEU B N 1
ATOM 1542 C CA . LEU B 1 56 ? -62.417 27.373 17.067 1.000 129.756 61 LEU B CA 1
ATOM 1543 C C . LEU B 1 56 ? -61.125 26.699 16.587 1.000 136.384 61 LEU B C 1
ATOM 1544 O O . LEU B 1 56 ? -61.121 25.967 15.606 1.000 143.689 61 LEU B O 1
ATOM 1549 N N . SER B 1 57 ? -60.006 26.942 17.259 1.000 153.806 62 SER B N 1
ATOM 1550 C CA . SER B 1 57 ? -58.750 26.245 16.979 1.000 165.353 62 SER B CA 1
ATOM 1551 C C . SER B 1 57 ? -58.914 24.724 17.027 1.000 150.972 62 SER B C 1
ATOM 1552 O O . SER B 1 57 ? -58.148 23.989 16.410 1.000 132.856 62 SER B O 1
ATOM 1555 N N . ASN B 1 58 ? -59.890 24.249 17.802 1.000 163.852 63 ASN B N 1
ATOM 1556 C CA . ASN B 1 58 ? -60.354 22.868 17.713 1.000 164.326 63 ASN B CA 1
ATOM 1557 C C . ASN B 1 58 ? -61.108 22.659 16.394 1.000 152.293 63 ASN B C 1
ATOM 1558 O O . ASN B 1 58 ? -62.284 22.289 16.393 1.000 137.606 63 ASN B O 1
ATOM 1563 N N . SER B 1 59 ? -60.411 22.919 15.277 1.000 147.740 64 SER B N 1
ATOM 1564 C CA . SER B 1 59 ? -60.982 22.830 13.938 1.000 140.767 64 SER B CA 1
ATOM 1565 C C . SER B 1 59 ? -61.209 21.365 13.593 1.000 137.853 64 SER B C 1
ATOM 1566 O O . SER B 1 59 ? -60.767 20.926 12.542 1.000 124.396 64 SER B O 1
ATOM 1569 N N . SER B 1 60 ? -61.907 20.612 14.439 1.000 145.527 65 SER B N 1
ATOM 1570 C CA . SER B 1 60 ? -61.994 19.150 14.171 1.000 158.076 65 SER B CA 1
ATOM 1571 C C . SER B 1 60 ? -63.360 18.751 13.622 1.000 157.293 65 SER B C 1
ATOM 1572 O O . SER B 1 60 ? -63.406 17.883 12.745 1.000 153.725 65 SER B O 1
ATOM 1574 N N . ALA B 1 61 ? -64.421 19.369 14.122 1.000 169.327 66 ALA B N 1
ATOM 1575 C CA . ALA B 1 61 ? -65.773 18.943 13.702 1.000 177.269 66 ALA B CA 1
ATOM 1576 C C . ALA B 1 61 ? -65.937 19.185 12.205 1.000 173.362 66 ALA B C 1
ATOM 1577 O O . ALA B 1 61 ? -66.905 18.693 11.637 1.000 188.206 66 ALA B O 1
ATOM 1579 N N . GLY B 1 62 ? -64.985 19.863 11.576 1.000 171.083 67 GLY B N 1
ATOM 1580 C CA . GLY B 1 62 ? -65.195 20.237 10.167 1.000 160.827 67 GLY B CA 1
ATOM 1581 C C . GLY B 1 62 ? -65.697 21.662 10.150 1.000 151.082 67 GLY B C 1
ATOM 1582 O O . GLY B 1 62 ? -65.954 22.185 9.055 1.000 149.873 67 GLY B O 1
ATOM 1583 N N . ALA B 1 63 ? -65.836 22.261 11.334 1.000 130.590 68 ALA B N 1
ATOM 1584 C CA . ALA B 1 63 ? -66.231 23.680 11.424 1.000 126.011 68 ALA B CA 1
ATOM 1585 C C . ALA B 1 63 ? -65.043 24.499 11.930 1.000 122.417 68 ALA B C 1
ATOM 1586 O O . ALA B 1 63 ? -64.202 23.942 12.650 1.000 120.924 68 ALA B O 1
ATOM 1588 N N . ASP B 1 64 ? -64.970 25.768 11.532 1.000 121.308 69 ASP B N 1
ATOM 1589 C CA . ASP B 1 64 ? -63.817 26.622 11.910 1.000 114.560 69 ASP B CA 1
ATOM 1590 C C . ASP B 1 64 ? -64.293 27.827 12.727 1.000 109.884 69 ASP B C 1
ATOM 1591 O O . ASP B 1 64 ? -63.426 28.514 13.275 1.000 111.475 69 ASP B O 1
ATOM 1596 N N . ALA B 1 65 ? -65.603 28.081 12.785 1.000 100.844 70 ALA B N 1
ATOM 1597 C CA . ALA B 1 65 ? -66.087 29.278 13.502 1.000 104.944 70 ALA B CA 1
ATOM 1598 C C . ALA B 1 65 ? -67.593 29.261 13.754 1.000 111.464 70 ALA B C 1
ATOM 1599 O O . ALA B 1 65 ? -68.312 28.598 13.002 1.000 109.001 70 ALA B O 1
ATOM 1601 N N . ILE B 1 66 ? -68.035 29.994 14.778 1.000 116.168 71 ILE B N 1
ATOM 1602 C CA . ILE B 1 66 ? -69.493 30.144 15.044 1.000 110.286 71 ILE B CA 1
ATOM 1603 C C . ILE B 1 66 ? -69.863 31.586 14.702 1.000 110.840 71 ILE B C 1
ATOM 1604 O O . ILE B 1 66 ? -69.022 32.466 14.893 1.000 108.282 71 ILE B O 1
ATOM 1609 N N . ASP B 1 67 ? -71.073 31.806 14.207 1.000 111.565 72 ASP B N 1
ATOM 1610 C CA . ASP B 1 67 ? -71.471 33.158 13.747 1.000 116.834 72 ASP B CA 1
ATOM 1611 C C . ASP B 1 67 ? -72.325 33.856 14.809 1.000 120.605 72 ASP B C 1
ATOM 1612 O O . ASP B 1 67 ? -72.538 33.257 15.873 1.000 130.913 72 ASP B O 1
ATOM 1617 N N . ALA B 1 68 ? -72.802 35.068 14.515 1.000 116.645 73 ALA B N 1
ATOM 1618 C CA . ALA B 1 68 ? -73.646 35.841 15.456 1.000 123.238 73 ALA B CA 1
ATOM 1619 C C . ALA B 1 68 ? -74.977 35.130 15.693 1.000 127.130 73 ALA B C 1
ATOM 1620 O O . ALA B 1 68 ? -75.501 35.208 16.813 1.000 137.342 73 ALA B O 1
ATOM 1622 N N . ASP B 1 69 ? -75.506 34.490 14.660 1.000 124.955 74 ASP B N 1
ATOM 1623 C CA . ASP B 1 69 ? -76.810 33.800 14.782 1.000 124.125 74 ASP B CA 1
ATOM 1624 C C . ASP B 1 69 ? -76.623 32.563 15.659 1.000 115.861 74 ASP B C 1
ATOM 1625 O O . ASP B 1 69 ? -77.609 32.127 16.260 1.000 125.283 74 ASP B O 1
ATOM 1630 N N . GLY B 1 70 ? -75.402 32.044 15.735 1.000 113.813 75 GLY B N 1
ATOM 1631 C CA . GLY B 1 70 ? -75.138 30.837 16.536 1.000 118.224 75 GLY B CA 1
ATOM 1632 C C . GLY B 1 70 ? -75.096 29.592 15.677 1.000 126.161 75 GLY B C 1
ATOM 1633 O O . GLY B 1 70 ? -75.686 28.583 16.091 1.000 134.678 75 GLY B O 1
ATOM 1634 N N . LEU B 1 71 ? -74.424 29.666 14.522 1.000 121.822 76 LEU B N 1
ATOM 1635 C CA . LEU B 1 71 ? -74.359 28.517 13.581 1.000 123.293 76 LEU B CA 1
ATOM 1636 C C . LEU B 1 71 ? -72.906 28.121 13.332 1.000 114.773 76 LEU B C 1
ATOM 1637 O O . LEU B 1 71 ? -72.031 28.975 13.482 1.000 119.418 76 LEU B O 1
ATOM 1642 N N . LYS B 1 72 ? -72.686 26.866 12.953 1.000 114.236 77 LYS B N 1
ATOM 1643 C CA . LYS B 1 72 ? -71.318 26.370 12.651 1.000 115.427 77 LYS B CA 1
ATOM 1644 C C . LYS B 1 72 ? -70.940 26.706 11.205 1.000 109.870 77 LYS B C 1
ATOM 1645 O O . LYS B 1 72 ? -71.802 26.588 10.326 1.000 113.221 77 LYS B O 1
ATOM 1651 N N . VAL B 1 73 ? -69.690 27.117 10.993 1.000 111.542 78 VAL B N 1
ATOM 1652 C CA . VAL B 1 73 ? -69.224 27.517 9.636 1.000 103.875 78 VAL B CA 1
ATOM 1653 C C . VAL B 1 73 ? -67.854 26.907 9.344 1.000 105.956 78 VAL B C 1
ATOM 1654 O O . VAL B 1 73 ? -66.953 27.087 10.170 1.000 109.253 78 VAL B O 1
ATOM 1658 N N . GLN B 1 74 ? -67.711 26.221 8.206 1.000 111.067 79 GLN B N 1
ATOM 1659 C CA . GLN B 1 74 ? -66.378 25.722 7.775 1.000 108.244 79 GLN B CA 1
ATOM 1660 C C . GLN B 1 74 ? -65.743 26.801 6.894 1.000 108.629 79 GLN B C 1
ATOM 1661 O O . GLN B 1 74 ? -66.430 27.314 6.008 1.000 114.970 79 GLN B O 1
ATOM 1667 N N . ILE B 1 75 ? -64.485 27.147 7.149 1.000 116.539 80 ILE B N 1
ATOM 1668 C CA . ILE B 1 75 ? -63.836 28.257 6.397 1.000 116.139 80 ILE B CA 1
ATOM 1669 C C . ILE B 1 75 ? -62.691 27.665 5.576 1.000 116.646 80 ILE B C 1
ATOM 1670 O O . ILE B 1 75 ? -61.765 27.088 6.176 1.000 130.024 80 ILE B O 1
ATOM 1675 N N . LYS B 1 76 ? -62.767 27.800 4.258 1.000 119.239 81 LYS B N 1
ATOM 1676 C CA . LYS B 1 76 ? -61.732 27.225 3.367 1.000 120.682 81 LYS B CA 1
ATOM 1677 C C . LYS B 1 76 ? -61.376 28.276 2.310 1.000 126.398 81 LYS B C 1
ATOM 1678 O O . LYS B 1 76 ? -62.300 28.818 1.684 1.000 138.507 81 LYS B O 1
ATOM 1684 N N . ALA B 1 77 ? -60.084 28.571 2.138 0.000 76.680 82 ALA B N 1
ATOM 1685 C CA . ALA B 1 77 ? -59.661 29.638 1.198 0.000 82.860 82 ALA B CA 1
ATOM 1686 C C . ALA B 1 77 ? -58.763 29.046 0.106 0.000 91.240 82 ALA B C 1
ATOM 1687 O O . ALA B 1 77 ? -58.374 27.868 0.237 0.000 99.660 82 ALA B O 1
ATOM 1689 N N . ARG B 1 78 ? -58.441 29.840 -0.922 1.000 128.472 83 ARG B N 1
ATOM 1690 C CA . ARG B 1 78 ? -57.534 29.350 -1.991 1.000 124.217 83 ARG B CA 1
ATOM 1691 C C . ARG B 1 78 ? -57.034 30.517 -2.835 1.000 121.808 83 ARG B C 1
ATOM 1692 O O . ARG B 1 78 ? -57.746 31.493 -3.042 1.000 117.349 83 ARG B O 1
ATOM 1700 N N . ARG B 1 79 ? -55.769 30.439 -3.250 1.000 123.385 84 ARG B N 1
ATOM 1701 C CA . ARG B 1 79 ? -55.156 31.537 -4.040 1.000 127.453 84 ARG B CA 1
ATOM 1702 C C . ARG B 1 79 ? -54.939 31.052 -5.472 1.000 127.874 84 ARG B C 1
ATOM 1703 O O . ARG B 1 79 ? -53.904 30.415 -5.731 1.000 125.833 84 ARG B O 1
ATOM 1711 N N . VAL B 1 80 ? -55.892 31.345 -6.352 1.000 126.337 85 VAL B N 1
ATOM 1712 C CA . VAL B 1 80 ? -55.749 30.948 -7.778 1.000 121.736 85 VAL B CA 1
ATOM 1713 C C . VAL B 1 80 ? -55.090 32.103 -8.529 1.000 127.418 85 VAL B C 1
ATOM 1714 O O . VAL B 1 80 ? -55.587 33.235 -8.435 1.000 128.891 85 VAL B O 1
ATOM 1718 N N . THR B 1 81 ? -53.979 31.825 -9.205 1.000 137.809 86 THR B N 1
ATOM 1719 C CA . THR B 1 81 ? -53.334 32.860 -10.052 1.000 147.155 86 THR B CA 1
ATOM 1720 C C . THR B 1 81 ? -53.285 32.321 -11.485 1.000 152.602 86 THR B C 1
ATOM 1721 O O . THR B 1 81 ? -52.587 31.314 -11.711 1.000 158.429 86 THR B O 1
ATOM 1723 N N . PRO B 1 82 ? -54.014 32.922 -12.450 1.000 155.453 87 PRO B N 1
ATOM 1724 C CA . PRO B 1 82 ? -53.958 32.492 -13.842 1.000 145.482 87 PRO B CA 1
ATOM 1725 C C . PRO B 1 82 ? -52.566 31.976 -14.227 1.000 154.782 87 PRO B C 1
ATOM 1726 O O . PRO B 1 82 ? -52.447 30.783 -14.416 1.000 164.938 87 PRO B O 1
ATOM 1730 N N . ASN B 1 84 ? -51.801 28.107 -11.249 1.000 167.542 89 ASN B N 1
ATOM 1731 C CA . ASN B 1 84 ? -52.855 27.070 -11.096 1.000 162.680 89 ASN B CA 1
ATOM 1732 C C . ASN B 1 84 ? -54.196 27.761 -10.896 1.000 159.138 89 ASN B C 1
ATOM 1733 O O . ASN B 1 84 ? -54.496 28.221 -9.798 1.000 156.070 89 ASN B O 1
ATOM 1738 N N . PRO B 1 85 ? -55.035 27.823 -11.953 1.000 159.095 90 PRO B N 1
ATOM 1739 C CA . PRO B 1 85 ? -56.374 28.402 -11.869 1.000 149.528 90 PRO B CA 1
ATOM 1740 C C . PRO B 1 85 ? -57.425 27.383 -11.415 1.000 137.221 90 PRO B C 1
ATOM 1741 O O . PRO B 1 85 ? -58.609 27.698 -11.370 1.000 134.859 90 PRO B O 1
ATOM 1745 N N . SER B 1 86 ? -57.000 26.164 -11.056 1.000 131.472 91 SER B N 1
ATOM 1746 C CA . SER B 1 86 ? -57.897 25.186 -10.449 1.000 132.158 91 SER B CA 1
ATOM 1747 C C . SER B 1 86 ? -58.459 25.697 -9.123 1.000 129.371 91 SER B C 1
ATOM 1748 O O . SER B 1 86 ? -57.725 26.279 -8.318 1.000 140.556 91 SER B O 1
ATOM 1751 N N . ARG B 1 87 ? -59.765 25.484 -8.902 1.000 129.365 92 ARG B N 1
ATOM 1752 C CA . ARG B 1 87 ? -60.457 25.975 -7.716 1.000 127.361 92 ARG B CA 1
ATOM 1753 C C . ARG B 1 87 ? -60.976 24.791 -6.901 1.000 124.119 92 ARG B C 1
ATOM 1754 O O . ARG B 1 87 ? -62.137 24.749 -6.460 1.000 127.114 92 ARG B O 1
ATOM 1762 N N . GLN B 1 88 ? -60.101 23.806 -6.701 1.000 116.307 93 GLN B N 1
ATOM 1763 C CA . GLN B 1 88 ? -60.475 22.620 -5.946 1.000 125.928 93 GLN B CA 1
ATOM 1764 C C . GLN B 1 88 ? -60.214 22.840 -4.450 1.000 120.178 93 GLN B C 1
ATOM 1765 O O . GLN B 1 88 ? -59.080 23.046 -4.034 1.000 116.190 93 GLN B O 1
ATOM 1771 N N . LEU B 1 89 ? -61.267 22.771 -3.640 1.000 114.370 94 LEU B N 1
ATOM 1772 C CA . LEU B 1 89 ? -61.151 23.116 -2.233 1.000 110.064 94 LEU B CA 1
ATOM 1773 C C . LEU B 1 89 ? -60.469 21.980 -1.479 1.000 115.237 94 LEU B C 1
ATOM 1774 O O . LEU B 1 89 ? -60.296 20.889 -2.016 1.000 120.730 94 LEU B O 1
ATOM 1779 N N . SER B 1 90 ? -60.099 22.272 -0.223 1.000 114.212 95 SER B N 1
ATOM 1780 C CA . SER B 1 90 ? -59.489 21.300 0.653 1.000 106.772 95 SER B CA 1
ATOM 1781 C C . SER B 1 90 ? -60.480 20.185 0.955 1.000 105.860 95 SER B C 1
ATOM 1782 O O . SER B 1 90 ? -61.697 20.315 0.765 1.000 102.698 95 SER B O 1
ATOM 1785 N N . ALA B 1 91 ? -59.948 19.069 1.452 1.000 109.297 96 ALA B N 1
ATOM 1786 C CA . ALA B 1 91 ? -60.761 17.900 1.780 1.000 114.201 96 ALA B CA 1
ATOM 1787 C C . ALA B 1 91 ? -61.795 18.224 2.861 1.000 112.153 96 ALA B C 1
ATOM 1788 O O . ALA B 1 91 ? -61.470 18.826 3.899 1.000 111.073 96 ALA B O 1
ATOM 1790 N N . LEU B 1 92 ? -63.039 17.798 2.619 1.000 107.762 97 LEU B N 1
ATOM 1791 C CA . LEU B 1 92 ? -64.043 17.673 3.667 1.000 105.178 97 LEU B CA 1
ATOM 1792 C C . LEU B 1 92 ? -64.042 16.218 4.173 1.000 110.690 97 LEU B C 1
ATOM 1793 O O . LEU B 1 92 ? -65.020 15.475 4.041 1.000 117.585 97 LEU B O 1
ATOM 1798 N N . ARG B 1 93 ? -62.914 15.823 4.778 1.000 109.742 98 ARG B N 1
ATOM 1799 C CA . ARG B 1 93 ? -62.675 14.406 5.046 1.000 119.669 98 ARG B CA 1
ATOM 1800 C C . ARG B 1 93 ? -63.881 13.736 5.706 1.000 132.963 98 ARG B C 1
ATOM 1801 O O . ARG B 1 93 ? -64.213 12.591 5.372 1.000 149.178 98 ARG B O 1
ATOM 1809 N N . ASN B 1 94 ? -64.499 14.421 6.676 1.000 131.073 99 ASN B N 1
ATOM 1810 C CA . ASN B 1 94 ? -65.810 14.018 7.159 1.000 145.485 99 ASN B CA 1
ATOM 1811 C C . ASN B 1 94 ? -66.813 15.123 6.861 1.000 154.731 99 ASN B C 1
ATOM 1812 O O . ASN B 1 94 ? -66.758 16.186 7.474 1.000 157.343 99 ASN B O 1
ATOM 1817 N N . TYR B 1 95 ? -67.698 14.847 5.895 1.000 157.447 100 TYR B N 1
ATOM 1818 C CA . TYR B 1 95 ? -68.817 15.720 5.594 1.000 151.587 100 TYR B CA 1
ATOM 1819 C C . TYR B 1 95 ? -70.139 15.020 5.896 1.000 147.507 100 TYR B C 1
ATOM 1820 O O . TYR B 1 95 ? -71.127 15.700 6.145 1.000 149.856 100 TYR B O 1
ATOM 1822 N N . GLU B 1 96 ? -70.150 13.686 5.873 1.000 153.721 101 GLU B N 1
ATOM 1823 C CA . GLU B 1 96 ? -71.369 12.913 6.070 1.000 152.923 101 GLU B CA 1
ATOM 1824 C C . GLU B 1 96 ? -72.019 13.268 7.411 1.000 149.662 101 GLU B C 1
ATOM 1825 O O . GLU B 1 96 ? -73.249 13.321 7.506 1.000 150.314 101 GLU B O 1
ATOM 1831 N N . ALA B 1 97 ? -71.178 13.513 8.431 1.000 139.720 102 ALA B N 1
ATOM 1832 C CA . ALA B 1 97 ? -71.654 13.906 9.749 1.000 148.996 102 ALA B CA 1
ATOM 1833 C C . ALA B 1 97 ? -72.287 15.302 9.710 1.000 145.647 102 ALA B C 1
ATOM 1834 O O . ALA B 1 97 ? -73.162 15.611 10.510 1.000 148.517 102 ALA B O 1
ATOM 1836 N N . ALA B 1 98 ? -71.844 16.153 8.785 1.000 143.447 103 ALA B N 1
ATOM 1837 C CA . ALA B 1 98 ? -72.464 17.451 8.577 1.000 143.915 103 ALA B CA 1
ATOM 1838 C C . ALA B 1 98 ? -72.305 18.317 9.818 1.000 137.590 103 ALA B C 1
ATOM 1839 O O . ALA B 1 98 ? -73.293 18.643 10.471 1.000 148.647 103 ALA B O 1
ATOM 1841 N N . ASP B 1 99 ? -71.060 18.699 10.111 1.000 131.403 104 ASP B N 1
ATOM 1842 C CA . ASP B 1 99 ? -70.746 19.463 11.308 1.000 136.270 104 ASP B CA 1
ATOM 1843 C C . ASP B 1 99 ? -70.614 20.960 11.007 1.000 128.785 104 ASP B C 1
ATOM 1844 O O . ASP B 1 99 ? -70.004 21.701 11.773 1.000 139.571 104 ASP B O 1
ATOM 1849 N N . PHE B 1 100 ? -71.229 21.425 9.923 1.000 118.320 105 PHE B N 1
ATOM 1850 C CA . PHE B 1 100 ? -71.360 22.850 9.670 1.000 115.593 105 PHE B CA 1
ATOM 1851 C C . PHE B 1 100 ? -72.683 23.119 8.966 1.000 113.690 105 PHE B C 1
ATOM 1852 O O . PHE B 1 100 ? -73.248 22.226 8.360 1.000 117.737 105 PHE B O 1
ATOM 1860 N N . ASP B 1 101 ? -73.153 24.362 9.063 1.000 117.781 106 ASP B N 1
ATOM 1861 C CA . ASP B 1 101 ? -74.448 24.764 8.544 1.000 114.205 106 ASP B CA 1
ATOM 1862 C C . ASP B 1 101 ? -74.296 25.350 7.135 1.000 109.506 106 ASP B C 1
ATOM 1863 O O . ASP B 1 101 ? -75.104 25.035 6.258 1.000 101.575 106 ASP B O 1
ATOM 1868 N N . TYR B 1 102 ? -73.313 26.247 6.944 1.000 109.962 107 TYR B N 1
ATOM 1869 C CA . TYR B 1 102 ? -72.996 26.801 5.645 1.000 106.904 107 TYR B CA 1
ATOM 1870 C C . TYR B 1 102 ? -71.500 26.978 5.513 1.000 111.377 107 TYR B C 1
ATOM 1871 O O . TYR B 1 102 ? -70.843 27.364 6.471 1.000 115.038 107 TYR B O 1
ATOM 1880 N N . LEU B 1 103 ? -70.955 26.625 4.336 1.000 112.509 108 LEU B N 1
ATOM 1881 C CA . LEU B 1 103 ? -69.529 26.731 4.107 1.000 110.154 108 LEU B CA 1
ATOM 1882 C C . LEU B 1 103 ? -69.237 28.050 3.419 1.000 108.247 108 LEU B C 1
ATOM 1883 O O . LEU B 1 103 ? -70.024 28.504 2.605 1.000 114.700 108 LEU B O 1
ATOM 1888 N N . ILE B 1 104 ? -68.104 28.667 3.789 1.000 108.181 109 ILE B N 1
ATOM 1889 C CA . ILE B 1 104 ? -67.648 29.887 3.142 1.000 108.778 109 ILE B CA 1
ATOM 1890 C C . ILE B 1 104 ? -66.274 29.623 2.522 1.000 115.491 109 ILE B C 1
ATOM 1891 O O . ILE B 1 104 ? -65.308 29.285 3.218 1.000 109.604 109 ILE B O 1
ATOM 1896 N N . ALA B 1 105 ? -66.216 29.753 1.189 1.000 115.262 110 ALA B N 1
ATOM 1897 C CA . ALA B 1 105 ? -64.980 29.614 0.443 1.000 113.429 110 ALA B CA 1
ATOM 1898 C C . ALA B 1 105 ? -64.611 30.976 -0.139 1.000 113.412 110 ALA B C 1
ATOM 1899 O O . ALA B 1 105 ? -65.451 31.631 -0.739 1.000 117.367 110 ALA B O 1
ATOM 1901 N N . VAL B 1 106 ? -63.343 31.353 0.016 1.000 110.557 111 VAL B N 1
ATOM 1902 C CA . VAL B 1 106 ? -62.839 32.669 -0.333 1.000 110.094 111 VAL B CA 1
ATOM 1903 C C . VAL B 1 106 ? -61.643 32.469 -1.246 1.000 113.338 111 VAL B C 1
ATOM 1904 O O . VAL B 1 106 ? -60.806 31.592 -0.988 1.000 124.056 111 VAL B O 1
ATOM 1908 N N . ILE B 1 107 ? -61.570 33.289 -2.295 1.000 109.773 112 ILE B N 1
ATOM 1909 C CA . ILE B 1 107 ? -60.646 33.056 -3.392 1.000 113.053 112 ILE B CA 1
ATOM 1910 C C . ILE B 1 107 ? -59.707 34.254 -3.460 1.000 111.078 112 ILE B C 1
ATOM 1911 O O . ILE B 1 107 ? -60.154 35.391 -3.553 1.000 118.410 112 ILE B O 1
ATOM 1916 N N . PHE B 1 108 ? -58.403 33.994 -3.452 1.000 111.049 113 PHE B N 1
ATOM 1917 C CA . PHE B 1 108 ? -57.401 35.046 -3.424 1.000 118.528 113 PHE B CA 1
ATOM 1918 C C . PHE B 1 108 ? -56.576 35.036 -4.713 1.000 126.443 113 PHE B C 1
ATOM 1919 O O . PHE B 1 108 ? -56.524 34.047 -5.437 1.000 121.298 113 PHE B O 1
ATOM 1927 N N . ASP B 1 109 ? -55.903 36.161 -4.969 1.000 133.737 114 ASP B N 1
ATOM 1928 C CA . ASP B 1 109 ? -54.872 36.244 -5.987 1.000 130.644 114 ASP B CA 1
ATOM 1929 C C . ASP B 1 109 ? -53.514 36.337 -5.289 1.000 138.033 114 ASP B C 1
ATOM 1930 O O . ASP B 1 109 ? -53.429 36.271 -4.062 1.000 136.696 114 ASP B O 1
ATOM 1935 N N . GLU B 1 110 ? -52.449 36.455 -6.093 1.000 139.598 115 GLU B N 1
ATOM 1936 C CA . GLU B 1 110 ? -51.089 36.395 -5.587 1.000 141.097 115 GLU B CA 1
ATOM 1937 C C . GLU B 1 110 ? -50.858 37.362 -4.427 1.000 140.002 115 GLU B C 1
ATOM 1938 O O . GLU B 1 110 ? -50.113 37.045 -3.501 1.000 140.989 115 GLU B O 1
ATOM 1944 N N . THR B 1 111 ? -51.491 38.540 -4.481 1.000 144.955 116 THR B N 1
ATOM 1945 C CA . THR B 1 111 ? -51.273 39.572 -3.483 1.000 151.793 116 THR B CA 1
ATOM 1946 C C . THR B 1 111 ? -52.253 39.499 -2.308 1.000 152.571 116 THR B C 1
ATOM 1947 O O . THR B 1 111 ? -52.355 40.476 -1.563 1.000 148.959 116 THR B O 1
ATOM 1951 N N . TYR B 1 112 ? -52.935 38.354 -2.124 1.000 145.830 117 TYR B N 1
ATOM 1952 C CA . TYR B 1 112 ? -53.886 38.164 -1.030 1.000 138.073 117 TYR B CA 1
ATOM 1953 C C . TYR B 1 112 ? -55.035 39.168 -1.128 1.000 132.686 117 TYR B C 1
ATOM 1954 O O . TYR B 1 112 ? -55.301 39.915 -0.178 1.000 140.333 117 TYR B O 1
ATOM 1963 N N . ASN B 1 113 ? -55.697 39.185 -2.295 1.000 129.842 118 ASN B N 1
ATOM 1964 C CA . ASN B 1 113 ? -56.848 40.039 -2.522 1.000 127.957 118 ASN B CA 1
ATOM 1965 C C . ASN B 1 113 ? -58.034 39.187 -2.948 1.000 129.492 118 ASN B C 1
ATOM 1966 O O . ASN B 1 113 ? -57.869 38.145 -3.575 1.000 125.860 118 ASN B O 1
ATOM 1971 N N . ILE B 1 114 ? -59.237 39.662 -2.618 1.000 127.535 119 ILE B N 1
ATOM 1972 C CA . ILE B 1 114 ? -60.433 38.854 -2.754 1.000 125.439 119 ILE B CA 1
ATOM 1973 C C . ILE B 1 114 ? -60.920 38.990 -4.195 1.000 128.551 119 ILE B C 1
ATOM 1974 O O . ILE B 1 114 ? -61.463 40.023 -4.602 1.000 126.075 119 ILE B O 1
ATOM 1979 N N . LEU B 1 115 ? -60.755 37.910 -4.960 1.000 121.976 120 LEU B N 1
ATOM 1980 C CA . LEU B 1 115 ? -61.375 37.810 -6.271 1.000 126.297 120 LEU B CA 1
ATOM 1981 C C . LEU B 1 115 ? -62.821 37.336 -6.147 1.000 120.224 120 LEU B C 1
ATOM 1982 O O . LEU B 1 115 ? -63.734 37.983 -6.647 1.000 136.605 120 LEU B O 1
ATOM 1987 N N . ASP B 1 116 ? -63.022 36.183 -5.517 1.000 118.323 121 ASP B N 1
ATOM 1988 C CA . ASP B 1 116 ? -64.356 35.644 -5.299 1.000 121.468 121 ASP B CA 1
ATOM 1989 C C . ASP B 1 116 ? -64.513 35.197 -3.846 1.000 118.232 121 ASP B C 1
ATOM 1990 O O . ASP B 1 116 ? -63.554 34.788 -3.201 1.000 117.162 121 ASP B O 1
ATOM 1995 N N . ALA B 1 117 ? -65.750 35.280 -3.347 1.000 114.620 122 ALA B N 1
ATOM 1996 C CA . ALA B 1 117 ? -66.111 34.735 -2.057 1.000 118.749 122 ALA B CA 1
ATOM 1997 C C . ALA B 1 117 ? -67.591 34.376 -2.091 1.000 113.635 122 ALA B C 1
ATOM 1998 O O . ALA B 1 117 ? -68.419 35.198 -2.491 1.000 121.463 122 ALA B O 1
ATOM 2000 N N . TYR B 1 118 ? -67.903 33.146 -1.655 1.000 110.756 123 TYR B N 1
ATOM 2001 C CA . TYR B 1 118 ? -69.272 32.656 -1.654 1.000 112.322 123 TYR B CA 1
ATOM 2002 C C . TYR B 1 118 ? -69.652 32.106 -0.275 1.000 113.052 123 TYR B C 1
ATOM 2003 O O . TYR B 1 118 ? -68.829 31.539 0.442 1.000 115.977 123 TYR B O 1
ATOM 2012 N N . LYS B 1 119 ? -70.917 32.282 0.089 1.000 117.601 124 LYS B N 1
ATOM 2013 C CA . LYS B 1 119 ? -71.494 31.575 1.218 1.000 114.115 124 LYS B CA 1
ATOM 2014 C C . LYS B 1 119 ? -72.307 30.433 0.628 1.000 115.225 124 LYS B C 1
ATOM 2015 O O . LYS B 1 119 ? -73.409 30.623 0.108 1.000 110.086 124 LYS B O 1
ATOM 2021 N N . ILE B 1 120 ? -71.696 29.249 0.654 1.000 112.733 125 ILE B N 1
ATOM 2022 C CA . ILE B 1 120 ? -72.286 28.096 0.008 1.000 119.242 125 ILE B CA 1
ATOM 2023 C C . ILE B 1 120 ? -72.842 27.188 1.085 1.000 112.532 125 ILE B C 1
ATOM 2024 O O . ILE B 1 120 ? -72.091 26.630 1.868 1.000 118.429 125 ILE B O 1
ATOM 2029 N N . PRO B 1 121 ? -74.168 26.941 1.132 1.000 108.166 126 PRO B N 1
ATOM 2030 C CA . PRO B 1 121 ? -74.770 26.069 2.154 1.000 112.292 126 PRO B CA 1
ATOM 2031 C C . PRO B 1 121 ? -74.501 24.549 2.076 1.000 111.911 126 PRO B C 1
ATOM 2032 O O . PRO B 1 121 ? -74.139 24.030 1.004 1.000 111.140 126 PRO B O 1
ATOM 2036 N N . HIS B 1 122 ? -74.790 23.837 3.169 1.000 112.545 127 HIS B N 1
ATOM 2037 C CA . HIS B 1 122 ? -74.468 22.384 3.286 1.000 117.966 127 HIS B CA 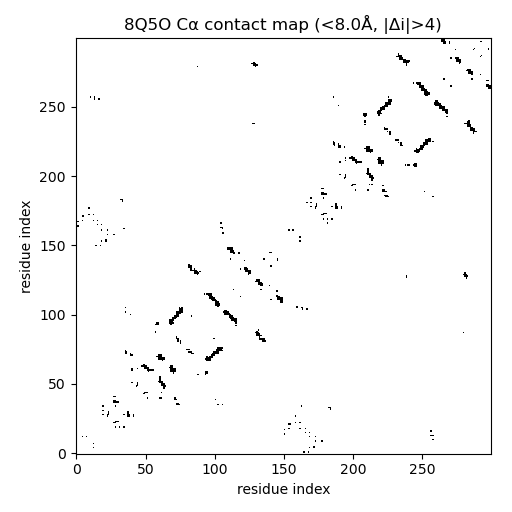1
ATOM 2038 C C . HIS B 1 122 ? -75.141 21.471 2.249 1.000 121.815 127 HIS B C 1
ATOM 2039 O O . HIS B 1 122 ? -74.457 20.580 1.706 1.000 137.251 127 HIS B O 1
ATOM 2046 N N . GLU B 1 123 ? -76.443 21.594 2.014 1.000 122.475 128 GLU B N 1
ATOM 2047 C CA . GLU B 1 123 ? -77.068 20.624 1.069 1.000 123.915 128 GLU B CA 1
ATOM 2048 C C . GLU B 1 123 ? -76.586 20.937 -0.358 1.000 125.295 128 GLU B C 1
ATOM 2049 O O . GLU B 1 123 ? -76.576 20.022 -1.238 1.000 129.255 128 GLU B O 1
ATOM 2055 N N . VAL B 1 124 ? -76.228 22.200 -0.594 1.000 118.794 129 VAL B N 1
ATOM 2056 C CA . VAL B 1 124 ? -75.791 22.585 -1.962 1.000 120.956 129 VAL B CA 1
ATOM 2057 C C . VAL B 1 124 ? -74.389 21.998 -2.115 1.000 123.455 129 VAL B C 1
ATOM 2058 O O . VAL B 1 124 ? -74.033 21.587 -3.238 1.000 129.340 129 VAL B O 1
ATOM 2062 N N . ILE B 1 125 ? -73.646 21.935 -1.014 1.000 117.460 130 ILE B N 1
ATOM 2063 C CA . ILE B 1 125 ? -72.330 21.234 -1.040 1.000 120.652 130 ILE B CA 1
ATOM 2064 C C . ILE B 1 125 ? -72.590 19.758 -1.360 1.000 132.820 130 ILE B C 1
ATOM 2065 O O . ILE B 1 125 ? -71.864 19.210 -2.206 1.000 143.297 130 ILE B O 1
ATOM 2070 N N . ARG B 1 126 ? -73.640 19.162 -0.783 1.000 125.390 131 ARG B N 1
ATOM 2071 C CA . ARG B 1 126 ? -73.975 17.734 -1.041 1.000 122.748 131 ARG B CA 1
ATOM 2072 C C . ARG B 1 126 ? -74.336 17.515 -2.516 1.000 123.606 131 ARG B C 1
ATOM 2073 O O . ARG B 1 126 ? -74.113 16.400 -3.014 1.000 115.643 131 ARG B O 1
ATOM 2081 N N . ASP B 1 127 ? -74.894 18.530 -3.180 1.000 125.091 132 ASP B N 1
ATOM 2082 C CA . ASP B 1 127 ? -75.354 18.340 -4.592 1.000 126.019 132 ASP B CA 1
ATOM 2083 C C . ASP B 1 127 ? -74.238 18.330 -5.650 1.000 129.562 132 ASP B C 1
ATOM 2084 O O . ASP B 1 127 ? -74.578 18.006 -6.783 1.000 141.659 132 ASP B O 1
ATOM 2089 N N . TYR B 1 128 ? -72.984 18.680 -5.343 1.000 129.774 133 TYR B N 1
ATOM 2090 C CA . TYR B 1 128 ? -71.885 18.788 -6.291 1.000 120.611 133 TYR B CA 1
ATOM 2091 C C . TYR B 1 128 ? -70.596 18.175 -5.756 1.000 121.441 133 TYR B C 1
ATOM 2092 O O . TYR B 1 128 ? -69.551 18.361 -6.368 1.000 124.959 133 TYR B O 1
ATOM 2101 N N . ALA B 1 129 ? -70.671 17.401 -4.672 1.000 120.103 134 ALA B N 1
ATOM 2102 C CA . ALA B 1 129 ? -69.464 16.853 -4.072 1.000 119.497 134 ALA B CA 1
ATOM 2103 C C . ALA B 1 129 ? -69.123 15.514 -4.706 1.000 114.847 134 ALA B C 1
ATOM 2104 O O . ALA B 1 129 ? -70.012 14.786 -5.128 1.000 118.925 134 ALA B O 1
ATOM 2106 N N . ARG B 1 130 ? -67.820 15.217 -4.761 1.000 114.303 135 ARG B N 1
ATOM 2107 C CA . ARG B 1 130 ? -67.323 13.923 -5.186 1.000 115.088 135 ARG B CA 1
ATOM 2108 C C . ARG B 1 130 ? -66.306 13.441 -4.164 1.000 111.606 135 ARG B C 1
ATOM 2109 O O . ARG B 1 130 ? -65.572 14.233 -3.574 1.000 112.987 135 ARG B O 1
ATOM 2117 N N . HIS B 1 131 ? -66.233 12.121 -4.020 1.000 115.314 136 HIS B N 1
ATOM 2118 C CA . HIS B 1 131 ? -65.463 11.481 -2.975 1.000 118.075 136 HIS B CA 1
ATOM 2119 C C . HIS B 1 131 ? -64.239 10.824 -3.593 1.000 115.663 136 HIS B C 1
ATOM 2120 O O . HIS B 1 131 ? -64.357 10.064 -4.546 1.000 120.666 136 HIS B O 1
ATOM 2127 N N . SER B 1 132 ? -63.080 11.087 -2.977 1.000 115.024 137 SER B N 1
ATOM 2128 C CA . SER B 1 132 ? -61.818 10.543 -3.415 1.000 119.343 137 SER B CA 1
ATOM 2129 C C . SER B 1 132 ? -61.510 9.314 -2.574 1.000 126.174 137 SER B C 1
ATOM 2130 O O . SER B 1 132 ? -61.239 9.452 -1.378 1.000 135.146 137 SER B O 1
ATOM 2133 N N . ASP B 1 133 ? -61.535 8.130 -3.200 1.000 124.840 138 ASP B N 1
ATOM 2134 C CA . ASP B 1 133 ? -61.217 6.899 -2.494 1.000 127.449 138 ASP B CA 1
ATOM 2135 C C . ASP B 1 133 ? -59.782 6.939 -1.972 1.000 126.678 138 ASP B C 1
ATOM 2136 O O . ASP B 1 133 ? -59.469 6.307 -0.955 1.000 131.218 138 ASP B O 1
ATOM 2141 N N . HIS B 1 134 ? -58.906 7.661 -2.684 1.000 116.856 139 HIS B N 1
ATOM 2142 C CA . HIS B 1 134 ? -57.493 7.678 -2.359 1.000 115.176 139 HIS B CA 1
ATOM 2143 C C . HIS B 1 134 ? -57.289 8.269 -0.964 1.000 120.580 139 HIS B C 1
ATOM 2144 O O . HIS B 1 134 ? -56.524 7.731 -0.177 1.000 129.730 139 HIS B O 1
ATOM 2151 N N . VAL B 1 135 ? -57.915 9.423 -0.700 1.000 115.331 140 VAL B N 1
ATOM 2152 C CA . VAL B 1 135 ? -57.650 10.191 0.506 1.000 121.627 140 VAL B CA 1
ATOM 2153 C C . VAL B 1 135 ? -58.797 10.044 1.521 1.000 124.291 140 VAL B C 1
ATOM 2154 O O . VAL B 1 135 ? -58.742 10.629 2.590 1.000 121.535 140 VAL B O 1
ATOM 2158 N N . ASN B 1 136 ? -59.850 9.296 1.182 1.000 128.775 141 ASN B N 1
ATOM 2159 C CA . ASN B 1 136 ? -61.012 9.136 2.043 1.000 128.496 141 ASN B CA 1
ATOM 2160 C C . ASN B 1 136 ? -61.569 10.511 2.418 1.000 127.572 141 ASN B C 1
ATOM 2161 O O . ASN B 1 136 ? -61.660 10.852 3.597 1.000 143.785 141 ASN B O 1
ATOM 2166 N N . ALA B 1 137 ? -61.982 11.282 1.413 1.000 122.080 142 ALA B N 1
ATOM 2167 C CA . ALA B 1 137 ? -62.443 12.640 1.631 1.000 119.989 142 ALA B CA 1
ATOM 2168 C C . ALA B 1 137 ? -63.257 13.119 0.425 1.000 120.745 142 ALA B C 1
ATOM 2169 O O . ALA B 1 137 ? -62.984 12.749 -0.718 1.000 112.017 142 ALA B O 1
ATOM 2171 N N . HIS B 1 138 ? -64.251 13.968 0.698 1.000 113.925 143 HIS B N 1
ATOM 2172 C CA . HIS B 1 138 ? -65.076 14.566 -0.336 1.000 111.917 143 HIS B CA 1
ATOM 2173 C C . HIS B 1 138 ? -64.402 15.838 -0.838 1.000 116.272 143 HIS B C 1
ATOM 2174 O O . HIS B 1 138 ? -63.758 16.566 -0.076 1.000 118.664 143 HIS B O 1
ATOM 2181 N N . ILE B 1 139 ? -64.551 16.076 -2.147 1.000 119.848 144 ILE B N 1
ATOM 2182 C CA . ILE B 1 139 ? -63.885 17.174 -2.823 1.000 118.218 144 ILE B CA 1
ATOM 2183 C C . ILE B 1 139 ? -64.907 17.965 -3.626 1.000 121.950 144 ILE B C 1
ATOM 2184 O O . ILE B 1 139 ? -65.842 17.404 -4.221 1.000 124.342 144 ILE B O 1
ATOM 2189 N N . VAL B 1 140 ? -64.689 19.284 -3.648 1.000 116.547 145 VAL B N 1
ATOM 2190 C CA . VAL B 1 140 ? -65.589 20.218 -4.296 1.000 114.284 145 VAL B CA 1
ATOM 2191 C C . VAL B 1 140 ? -64.752 21.245 -5.053 1.000 113.240 145 VAL B C 1
ATOM 2192 O O . VAL B 1 140 ? -63.667 21.609 -4.628 1.000 105.832 145 VAL B O 1
ATOM 2196 N N . ASN B 1 141 ? -65.279 21.689 -6.191 1.000 115.350 146 ASN B N 1
ATOM 2197 C CA . ASN B 1 141 ? -64.678 22.748 -6.988 1.000 122.681 146 ASN B CA 1
ATOM 2198 C C . ASN B 1 141 ? -65.724 23.833 -7.233 1.000 121.986 146 ASN B C 1
ATOM 2199 O O . ASN B 1 141 ? -66.930 23.546 -7.353 1.000 118.113 146 ASN B O 1
ATOM 2204 N N . LEU B 1 142 ? -65.254 25.087 -7.295 1.000 126.766 147 LEU B N 1
ATOM 2205 C CA . LEU B 1 142 ? -66.150 26.228 -7.467 1.000 135.056 147 LEU B CA 1
ATOM 2206 C C . LEU B 1 142 ? -65.963 26.828 -8.858 1.000 131.966 147 LEU B C 1
ATOM 2207 O O . LEU B 1 142 ? -65.315 27.865 -9.021 1.000 123.198 147 LEU B O 1
ATOM 2212 N N . LYS B 1 143 ? -66.538 26.155 -9.854 1.000 136.323 148 LYS B N 1
ATOM 2213 C CA . LYS B 1 143 ? -66.482 26.620 -11.225 1.000 145.477 148 LYS B CA 1
ATOM 2214 C C . LYS B 1 143 ? -67.651 25.991 -11.979 1.000 152.185 148 LYS B C 1
ATOM 2215 O O . LYS B 1 143 ? -67.790 24.773 -11.991 1.000 164.881 148 LYS B O 1
ATOM 2217 N N . GLY B 1 144 ? -68.481 26.844 -12.589 1.000 152.993 149 GLY B N 1
ATOM 2218 C CA . GLY B 1 144 ? -69.559 26.412 -13.458 1.000 142.055 149 GLY B CA 1
ATOM 2219 C C . GLY B 1 144 ? -70.855 26.245 -12.677 1.000 138.010 149 GLY B C 1
ATOM 2220 O O . GLY B 1 144 ? -71.363 27.212 -12.094 1.000 140.561 149 GLY B O 1
ATOM 2221 N N . ALA B 1 145 ? -71.377 25.006 -12.662 1.000 124.316 150 ALA B N 1
ATOM 2222 C CA . ALA B 1 145 ? -72.727 24.751 -12.174 1.000 123.370 150 ALA B CA 1
ATOM 2223 C C . ALA B 1 145 ? -72.899 25.218 -10.729 1.000 115.486 150 ALA B C 1
ATOM 2224 O O . ALA B 1 145 ? -73.970 25.696 -10.361 1.000 110.776 150 ALA B O 1
ATOM 2226 N N . ILE B 1 146 ? -71.825 25.113 -9.943 1.000 116.700 151 ILE B N 1
ATOM 2227 C CA . ILE B 1 146 ? -71.854 25.450 -8.530 1.000 129.317 151 ILE B CA 1
ATOM 2228 C C . ILE B 1 146 ? -72.138 26.939 -8.358 1.000 122.894 151 ILE B C 1
ATOM 2229 O O . ILE B 1 146 ? -72.928 27.324 -7.507 1.000 125.055 151 ILE B O 1
ATOM 2234 N N . LEU B 1 147 ? -71.564 27.754 -9.247 1.000 127.302 152 LEU B N 1
ATOM 2235 C CA . LEU B 1 147 ? -71.671 29.194 -9.163 1.000 120.452 152 LEU B CA 1
ATOM 2236 C C . LEU B 1 147 ? -73.057 29.633 -9.618 1.000 122.061 152 LEU B C 1
ATOM 2237 O O . LEU B 1 147 ? -73.577 30.622 -9.114 1.000 132.468 152 LEU B O 1
ATOM 2242 N N . THR B 1 148 ? -73.669 28.873 -10.536 1.000 124.159 153 THR B N 1
ATOM 2243 C CA . THR B 1 148 ? -74.950 29.239 -11.125 1.000 124.009 153 THR B CA 1
ATOM 2244 C C . THR B 1 148 ? -76.110 28.726 -10.279 1.000 129.874 153 THR B C 1
ATOM 2245 O O . THR B 1 148 ? -77.268 29.030 -10.567 1.000 138.254 153 THR B O 1
ATOM 2249 N N . ASP B 1 149 ? -75.804 27.955 -9.229 1.000 127.824 154 ASP B N 1
ATOM 2250 C CA . ASP B 1 149 ? -76.832 27.416 -8.350 1.000 123.256 154 ASP B CA 1
ATOM 2251 C C . ASP B 1 149 ? -77.541 28.576 -7.664 1.000 118.345 154 ASP B C 1
ATOM 2252 O O . ASP B 1 149 ? -76.894 29.450 -7.093 1.000 123.858 154 ASP B O 1
ATOM 2257 N N . PRO B 1 150 ? -78.892 28.615 -7.675 1.000 114.267 155 PRO B N 1
ATOM 2258 C CA . PRO B 1 150 ? -79.613 29.707 -7.028 1.000 112.302 155 PRO B CA 1
ATOM 2259 C C . PRO B 1 150 ? -79.522 29.702 -5.507 1.000 113.607 155 PRO B C 1
ATOM 2260 O O . PRO B 1 150 ? -80.000 30.643 -4.890 1.000 116.426 155 PRO B O 1
ATOM 2264 N N . ARG B 1 151 ? -78.882 28.682 -4.927 1.000 111.537 156 ARG B N 1
ATOM 2265 C CA . ARG B 1 151 ? -78.785 28.570 -3.469 1.000 112.123 156 ARG B CA 1
ATOM 2266 C C . ARG B 1 151 ? -77.400 28.963 -2.953 1.000 109.123 156 ARG B C 1
ATOM 2267 O O . ARG B 1 151 ? -77.0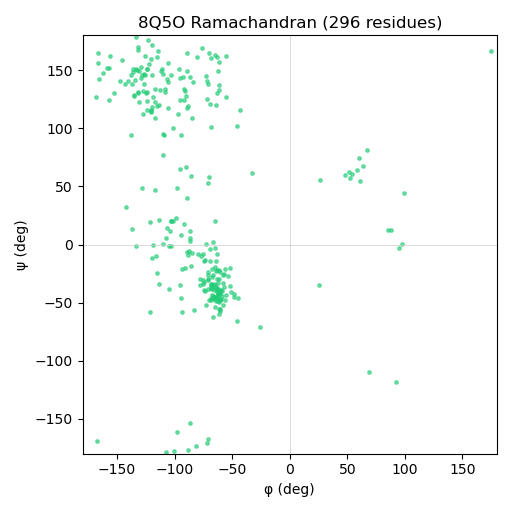88 28.725 -1.800 1.000 116.415 156 ARG B O 1
ATOM 2275 N N . VAL B 1 152 ? -76.577 29.561 -3.810 1.000 110.518 157 VAL B N 1
ATOM 2276 C CA . VAL B 1 152 ? -75.269 30.049 -3.454 1.000 103.837 157 VAL B CA 1
ATOM 2277 C C . VAL B 1 152 ? -75.166 31.525 -3.804 1.000 104.594 157 VAL B C 1
ATOM 2278 O O . VAL B 1 152 ? -75.496 31.907 -4.924 1.000 119.390 157 VAL B O 1
ATOM 2282 N N . SER B 1 153 ? -74.693 32.330 -2.869 1.000 104.753 158 SER B N 1
ATOM 2283 C CA . SER B 1 153 ? -74.574 33.768 -2.992 1.000 114.420 158 SER B CA 1
ATOM 2284 C C . SER B 1 153 ? -73.136 34.197 -2.773 1.000 110.317 158 SER B C 1
ATOM 2285 O O . SER B 1 153 ? -72.289 33.387 -2.429 1.000 123.107 158 SER B O 1
ATOM 2288 N N . SER B 1 154 ? -72.870 35.494 -2.946 1.000 118.290 159 SER B N 1
ATOM 2289 C CA . SER B 1 154 ? -71.545 36.046 -2.704 1.000 123.766 159 SER B CA 1
ATOM 2290 C C . SER B 1 154 ? -71.598 37.010 -1.506 1.000 127.478 159 SER B C 1
ATOM 2291 O O . SER B 1 154 ? -72.386 37.977 -1.594 1.000 134.301 159 SER B O 1
#

Sequence (300 aa):
SYDWLNALNNLELSLHSEILTQLRSRGVIRTKNNPVGDYAEWLVSNALGMTLLSNSSAGADAIDADGLKVQIARRVTDNPSRQLSALRNYEAADFDYLIAVIFDEYNILDAYKIPHEVIRDYARHSDHVNAHIVNLKGAILTDPRVSSISYDWLNALNNLELLSLHSEILTQLRSRGVIRTKNNPVGDYAEWLVSNALGMTLLSNSSAGADAIDADGLKVQIKARRVTPNPSRQLSALRNYEAADFDYLIAVIFDETYNILDAYKIPHEVIRDYARHSDHVNAHIVNLKGAILTDPRVSS

Solvent-accessible surface area: 15467 Å² total; per-residue (Å²): 129,37,110,108,0,100,93,42,67,48,105,79,5,26,5,7,4,47,3,14,37,28,3,42,98,85,46,8,7,106,62,68,96,52,9,16,36,16,19,1,15,86,30,11,10,99,79,101,46,23,75,58,61,96,60,56,87,59,16,8,8,0,64,25,98,127,58,82,85,0,36,26,33,92,33,33,81,157,130,122,50,88,86,20,91,47,22,54,89,31,150,70,66,41,17,36,12,10,7,1,12,10,1,43,49,3,73,93,92,62,11,21,77,5,35,36,93,0,7,43,97,68,31,152,83,16,104,95,35,46,1,43,26,10,58,5,138,39,63,12,47,106,25,126,116,14,62,80,111,125,98,112,108,0,94,96,40,84,29,56,90,0,0,53,20,8,4,34,1,7,61,26,12,43,96,85,48,5,8,137,57,57,55,55,10,15,27,17,18,0,26,70,49,3,3,119,73,112,47,23,81,80,46,71,110,54,94,48,21,1,7,0,51,17,93,126,50,74,77,0,7,8,30,25,63,40,10,34,148,99,91,46,49,86,6,73,25,9,68,81,16,150,67,47,34,8,68,28,1,15,0,9,0,0,32,77,75,17,80,107,101,43,31,28,95,10,40,27,100,4,11,162,84,78,41,152,86,18,118,74,31,48,1,36,20,17,59,4,55,44,59,25,62,107,9,134,101,20,69,122